Protein AF-0000000065890571 (afdb_homodimer)

Radius of gyration: 17.92 Å; Cα contacts (8 Å, |Δi|>4): 740; chains: 2; bounding box: 41×50×40 Å

Foldseek 3Di:
DDAPVRLVQQAVDDPPLQFWGAWDDADALFKTKTKGAAAPPRPCQCPVDNPDGFPDLVSVVSNQVSRNSSSHSVDPVQPQWHKDFPDKPDKDFDDTDGHPFMWIKMKGWDDDDPFKTKIWMWIDGVVHTGIIIITIIGIGHD/DDAPVRLVQQAVDDPPLQFWGAWDDADALFKTKTKGAAAPPRPCQCPVDHPDGFPDLVSVVSNQVSRNSSSHSVDPVQPQWHKDFPDKPDKDFDDTDGHPFMWIKMKGWDDDDPFKTKIWMWIDGVNHTGIIIITIIGIGHD

pLDDT: mean 97.99, std 2.07, range [78.31, 98.94]

Nearest PDB structures (foldseek):
  3d6x-assembly1_B  TM=9.533E-01  e=1.836E-16  Campylobacter jejuni subsp. jejuni 81-176
  4h4g-assembly1_D  TM=9.407E-01  e=1.468E-16  Burkholderia thailandensis E264
  1u1z-assembly1_A  TM=9.609E-01  e=9.831E-16  Pseudomonas aeruginosa
  3d6x-assembly1_D  TM=9.410E-01  e=3.559E-15  Campylobacter jejuni subsp. jejuni 81-176
  1zhg-assembly1_A  TM=8.824E-01  e=4.885E-13  Plasmodium falciparum

InterPro domains:
  IPR010084 Beta-hydroxyacyl-(acyl-carrier-protein) dehydratase FabZ [MF_00406] (2-141)
  IPR010084 Beta-hydroxyacyl-(acyl-carrier-protein) dehydratase FabZ [NF000582] (3-139)
  IPR010084 Beta-hydroxyacyl-(acyl-carrier-protein) dehydratase FabZ [TIGR01750] (2-139)
  IPR013114 Beta-hydroxydecanoyl thiol ester dehydrase, FabA/FabZ [PF07977] (11-133)
  IPR013114 Beta-hydroxydecanoyl thiol ester dehydrase, FabA/FabZ [PTHR30272] (2-141)
  IPR029069 HotDog domain superfamily [SSF54637] (1-139)

Solvent-accessible surface area (backbone atoms only — not comparable to full-atom values): 14168 Å² total; per-residue (Å²): 109,37,48,53,71,57,46,52,74,42,41,66,43,30,72,76,49,50,53,63,51,36,34,66,44,72,39,74,62,41,31,27,30,25,32,27,76,37,53,78,80,46,76,49,34,65,0,37,25,62,97,50,61,39,60,57,63,50,56,53,51,47,31,42,50,53,44,41,43,48,22,46,28,64,32,78,93,37,52,77,37,44,77,42,70,38,29,35,32,68,27,38,48,69,48,88,47,37,62,74,40,45,37,45,30,41,25,36,49,72,44,73,57,91,49,37,35,33,29,43,32,36,31,18,48,81,88,43,65,25,33,35,30,37,40,28,33,35,56,44,80,124,110,38,48,54,71,56,46,52,74,43,41,66,44,30,71,78,50,49,56,63,50,36,34,65,46,72,39,72,62,40,32,28,29,26,32,29,75,37,53,78,80,45,73,49,35,64,0,51,20,62,96,48,62,38,59,57,64,48,55,55,51,48,31,44,50,53,45,40,43,48,22,46,28,63,32,80,94,38,52,78,36,42,78,41,69,38,28,35,34,68,27,38,48,68,48,88,47,37,61,76,41,46,36,44,32,41,27,36,49,73,44,74,57,92,50,39,36,31,29,43,32,38,32,19,48,82,89,43,65,26,34,36,30,36,41,28,34,36,55,44,79,121

Structure (mmCIF, N/CA/C/O backbone):
data_AF-0000000065890571-model_v1
#
loop_
_entity.id
_entity.type
_entity.pdbx_description
1 polymer 3-hydroxyacyl-
#
loop_
_atom_site.group_PDB
_atom_site.id
_atom_site.type_symbol
_atom_site.label_atom_id
_atom_site.label_alt_id
_atom_site.label_comp_id
_atom_site.label_asym_id
_atom_site.label_entity_id
_atom_site.label_seq_id
_atom_site.pdbx_PDB_ins_code
_atom_site.Cartn_x
_atom_site.Cartn_y
_atom_site.Cartn_z
_atom_site.occupancy
_atom_site.B_iso_or_equiv
_atom_site.auth_seq_id
_atom_site.auth_comp_id
_atom_site.auth_asym_id
_atom_site.auth_atom_id
_atom_site.pdbx_PDB_model_num
ATOM 1 N N . MET A 1 1 ? -9.922 23.312 9.328 1 92.38 1 MET A N 1
ATOM 2 C CA . MET A 1 1 ? -10.195 22.562 8.109 1 92.38 1 MET A CA 1
ATOM 3 C C . MET A 1 1 ? -9.188 22.922 7.02 1 92.38 1 MET A C 1
ATOM 5 O O . MET A 1 1 ? -8.93 24.094 6.762 1 92.38 1 MET A O 1
ATOM 9 N N . LEU A 1 2 ? -8.508 21.969 6.516 1 98.12 2 LEU A N 1
ATOM 10 C CA . LEU A 1 2 ? -7.543 22.219 5.445 1 98.12 2 LEU A CA 1
ATOM 11 C C . LEU A 1 2 ? -8.055 21.672 4.121 1 98.12 2 LEU A C 1
ATOM 13 O O . LEU A 1 2 ? -8.508 20.516 4.051 1 98.12 2 LEU A O 1
ATOM 17 N N . ASP A 1 3 ? -7.988 22.578 3.113 1 98.44 3 ASP A N 1
ATOM 18 C CA . ASP A 1 3 ? -8.297 22.109 1.766 1 98.44 3 ASP A CA 1
ATOM 19 C C . ASP A 1 3 ? -7.051 21.562 1.075 1 98.44 3 ASP A C 1
ATOM 21 O O . ASP A 1 3 ? -5.988 21.453 1.693 1 98.44 3 ASP A O 1
ATOM 25 N N . ILE A 1 4 ? -7.262 21.188 -0.197 1 98.38 4 ILE A N 1
ATOM 26 C CA . ILE A 1 4 ? -6.203 20.484 -0.914 1 98.38 4 ILE A CA 1
ATOM 27 C C . ILE A 1 4 ? -4.988 21.391 -1.065 1 98.38 4 ILE A C 1
ATOM 29 O O . ILE A 1 4 ? -3.848 20.922 -1.012 1 98.38 4 ILE A O 1
ATOM 33 N N . ASN A 1 5 ? -5.18 22.672 -1.237 1 98.44 5 ASN A N 1
ATOM 34 C CA . ASN A 1 5 ? -4.066 23.594 -1.365 1 98.44 5 ASN A CA 1
ATOM 35 C C . ASN A 1 5 ? -3.262 23.688 -0.073 1 98.44 5 ASN A C 1
ATOM 37 O O . ASN A 1 5 ? -2.029 23.672 -0.103 1 98.44 5 ASN A O 1
ATOM 41 N N . ALA A 1 6 ? -3.963 23.781 0.992 1 98.62 6 ALA A N 1
ATOM 42 C CA . ALA A 1 6 ? -3.305 23.828 2.295 1 98.62 6 ALA A CA 1
ATOM 43 C C . ALA A 1 6 ? -2.58 22.516 2.594 1 98.62 6 ALA A C 1
ATOM 45 O O . ALA A 1 6 ? -1.465 22.531 3.121 1 98.62 6 ALA A O 1
ATOM 46 N N . ILE A 1 7 ? -3.16 21.406 2.275 1 98.69 7 ILE A N 1
ATOM 47 C CA . ILE A 1 7 ? -2.566 20.094 2.494 1 98.69 7 ILE A CA 1
ATOM 48 C C . ILE A 1 7 ? -1.25 19.984 1.727 1 98.69 7 ILE A C 1
ATOM 50 O O . ILE A 1 7 ? -0.251 19.5 2.26 1 98.69 7 ILE A O 1
ATOM 54 N N . GLN A 1 8 ? -1.221 20.484 0.505 1 98.44 8 GLN A N 1
ATOM 55 C CA . GLN A 1 8 ? -0.051 20.359 -0.358 1 98.44 8 GLN A CA 1
ATOM 56 C C . GLN A 1 8 ? 1.086 21.266 0.123 1 98.44 8 GLN A C 1
ATOM 58 O O . GLN A 1 8 ? 2.23 21.109 -0.309 1 98.44 8 GLN A O 1
ATOM 63 N N . GLN A 1 9 ? 0.8 22.219 1.036 1 98.25 9 GLN A N 1
ATOM 64 C CA . GLN A 1 9 ? 1.853 23.016 1.666 1 98.25 9 GLN A CA 1
ATOM 65 C C . GLN A 1 9 ? 2.537 22.219 2.781 1 98.25 9 GLN A C 1
ATOM 67 O O . GLN A 1 9 ? 3.635 22.578 3.215 1 98.25 9 GLN A O 1
ATOM 72 N N . ILE A 1 10 ? 1.866 21.219 3.217 1 98.31 10 ILE A N 1
ATOM 73 C CA . ILE A 1 10 ? 2.369 20.438 4.34 1 98.31 10 ILE A CA 1
ATOM 74 C C . ILE A 1 10 ? 2.988 19.141 3.83 1 98.31 10 ILE A C 1
ATOM 76 O O . ILE A 1 10 ? 4.129 18.812 4.172 1 98.31 10 ILE A O 1
ATOM 80 N N . LEU A 1 11 ? 2.236 18.406 3.008 1 98.44 11 LEU A N 1
ATOM 81 C CA . LEU A 1 11 ? 2.678 17.125 2.488 1 98.44 11 LEU A CA 1
ATOM 82 C C . LEU A 1 11 ? 3.502 17.297 1.218 1 98.44 11 LEU A C 1
ATOM 84 O O . LEU A 1 11 ? 3.137 18.078 0.342 1 98.44 11 LEU A O 1
ATOM 88 N N . PRO A 1 12 ? 4.465 16.516 1.078 1 98 12 PRO A N 1
ATOM 89 C CA . PRO A 1 12 ? 5.25 16.562 -0.159 1 98 12 PRO A CA 1
ATOM 90 C C . PRO A 1 12 ? 4.586 15.82 -1.311 1 98 12 PRO A C 1
ATOM 92 O O . PRO A 1 12 ? 4.992 15.961 -2.465 1 98 12 PRO A O 1
ATOM 95 N N . HIS A 1 13 ? 3.658 15.008 -1.047 1 98.5 13 HIS A N 1
ATOM 96 C CA . HIS A 1 13 ? 2.98 14.18 -2.037 1 98.5 13 HIS A CA 1
ATOM 97 C C . HIS A 1 13 ? 2.275 15.031 -3.084 1 98.5 13 HIS A C 1
ATOM 99 O O . HIS A 1 13 ? 1.749 16.109 -2.764 1 98.5 13 HIS A O 1
ATOM 105 N N . ARG A 1 14 ? 2.223 14.531 -4.246 1 98.38 14 ARG A N 1
ATOM 106 C CA . ARG A 1 14 ? 1.461 15.109 -5.348 1 98.38 14 ARG A CA 1
ATOM 107 C C . ARG A 1 14 ? 0.714 14.031 -6.125 1 98.38 14 ARG A C 1
ATOM 109 O O . ARG A 1 14 ? 0.865 12.836 -5.844 1 98.38 14 ARG A O 1
ATOM 116 N N . TYR A 1 15 ? -0.106 14.484 -7.043 1 95.88 15 TYR A N 1
ATOM 117 C CA . TYR A 1 15 ? -0.736 13.523 -7.945 1 95.88 15 TYR A CA 1
ATOM 118 C C . TYR A 1 15 ? 0.312 12.719 -8.711 1 95.88 15 TYR A C 1
ATOM 120 O O . TYR A 1 15 ? 1.331 13.266 -9.141 1 95.88 15 TYR A O 1
ATOM 128 N N . PRO A 1 16 ? 0.038 11.469 -8.742 1 95.81 16 PRO A N 1
ATOM 129 C CA . PRO A 1 16 ? -1.149 10.656 -8.477 1 95.81 16 PRO A CA 1
ATOM 130 C C . PRO A 1 16 ? -1.101 9.969 -7.113 1 95.81 16 PRO A C 1
ATOM 132 O O . PRO A 1 16 ? -1.944 9.117 -6.816 1 95.81 16 PRO A O 1
ATOM 135 N N . PHE A 1 17 ? -0.144 10.383 -6.262 1 98.06 17 PHE A N 1
ATOM 136 C CA . PHE A 1 17 ? 0.022 9.617 -5.027 1 98.06 17 PHE A CA 1
ATOM 137 C C . PHE A 1 17 ? -0.313 10.477 -3.814 1 98.06 17 PHE A C 1
ATOM 139 O O . PHE A 1 17 ? 0.245 10.281 -2.732 1 98.06 17 PHE A O 1
ATOM 146 N N . LEU A 1 18 ? -1.025 11.594 -4.059 1 98.5 18 LEU A N 1
ATOM 147 C CA . LEU A 1 18 ? -1.701 12.344 -3.006 1 98.5 18 LEU A CA 1
ATOM 148 C C . LEU A 1 18 ? -3.115 11.82 -2.785 1 98.5 18 LEU A C 1
ATOM 150 O O . LEU A 1 18 ? -3.984 11.977 -3.645 1 98.5 18 LEU A O 1
ATOM 154 N N . LEU A 1 19 ? -3.369 11.227 -1.6 1 98.62 19 LEU A N 1
ATOM 155 C CA . LEU A 1 19 ? -4.586 10.438 -1.417 1 98.62 19 LEU A CA 1
ATOM 156 C C . LEU A 1 19 ? -5.496 11.086 -0.38 1 98.62 19 LEU A C 1
ATOM 158 O O . LEU A 1 19 ? -6.492 10.492 0.035 1 98.62 19 LEU A O 1
ATOM 162 N N . VAL A 1 20 ? -5.172 12.203 0.11 1 98.69 20 VAL A N 1
ATOM 163 C CA . VAL A 1 20 ? -6.02 12.914 1.062 1 98.69 20 VAL A CA 1
ATOM 164 C C . VAL A 1 20 ? -6.637 14.141 0.388 1 98.69 20 VAL A C 1
ATOM 166 O O . VAL A 1 20 ? -5.934 14.93 -0.249 1 98.69 20 VAL A O 1
ATOM 169 N N . ASP A 1 21 ? -7.867 14.32 0.621 1 98.81 21 ASP A N 1
ATOM 170 C CA . ASP A 1 21 ? -8.586 15.383 -0.076 1 98.81 21 ASP A CA 1
ATOM 171 C C . ASP A 1 21 ? -8.836 16.578 0.849 1 98.81 21 ASP A C 1
ATOM 173 O O . ASP A 1 21 ? -8.875 17.719 0.398 1 98.81 21 ASP A O 1
ATOM 177 N N . ARG A 1 22 ? -9.086 16.25 2.096 1 98.88 22 ARG A N 1
ATOM 178 C CA . ARG A 1 22 ? -9.43 17.266 3.08 1 98.88 22 ARG A CA 1
ATOM 179 C C . ARG A 1 22 ? -9.008 16.844 4.48 1 98.88 22 ARG A C 1
ATOM 181 O O . ARG A 1 22 ? -8.984 15.648 4.793 1 98.88 22 ARG A O 1
ATOM 188 N N . ILE A 1 23 ? -8.68 17.828 5.281 1 98.94 23 ILE A N 1
ATOM 189 C CA . ILE A 1 23 ? -8.539 17.625 6.719 1 98.94 23 ILE A CA 1
ATOM 190 C C . ILE A 1 23 ? -9.672 18.328 7.453 1 98.94 23 ILE A C 1
ATOM 192 O O . ILE A 1 23 ? -9.891 19.531 7.258 1 98.94 23 ILE A O 1
ATOM 196 N N . LEU A 1 24 ? -10.281 17.609 8.273 1 98.88 24 LEU A N 1
ATOM 197 C CA . LEU A 1 24 ? -11.453 18.141 8.969 1 98.88 24 LEU A CA 1
ATOM 198 C C . LEU A 1 24 ? -11.078 18.656 10.352 1 98.88 24 LEU A C 1
ATOM 200 O O . LEU A 1 24 ? -11.617 19.672 10.805 1 98.88 24 LEU A O 1
ATOM 204 N N . GLU A 1 25 ? -10.266 17.859 11.016 1 98.69 25 GLU A N 1
ATOM 205 C CA . GLU A 1 25 ? -9.797 18.156 12.367 1 98.69 25 GLU A CA 1
ATOM 206 C C . GLU A 1 25 ? -8.312 17.828 12.516 1 98.69 25 GLU A C 1
ATOM 208 O O . GLU A 1 25 ? -7.82 16.875 11.914 1 98.69 25 GLU A O 1
ATOM 213 N N . MET A 1 26 ? -7.711 18.703 13.375 1 98 26 MET A N 1
ATOM 214 C CA . MET A 1 26 ? -6.312 18.359 13.617 1 98 26 MET A CA 1
ATOM 215 C C . MET A 1 26 ? -5.812 19 14.914 1 98 26 MET A C 1
ATOM 217 O O . MET A 1 26 ? -6.082 20.172 15.172 1 98 26 MET A O 1
ATOM 221 N N . GLU A 1 27 ? -5.297 18.25 15.633 1 97.88 27 GLU A N 1
ATOM 222 C CA . GLU A 1 27 ? -4.395 18.672 16.703 1 97.88 27 GLU A CA 1
ATOM 223 C C . GLU A 1 27 ? -2.953 18.281 16.391 1 97.88 27 GLU A C 1
ATOM 225 O O . GLU A 1 27 ? -2.613 17.094 16.375 1 97.88 27 GLU A O 1
ATOM 230 N N . GLU A 1 28 ? -2.123 19.219 16.219 1 96.62 28 GLU A N 1
ATOM 231 C CA . GLU A 1 28 ? -0.751 19.016 15.766 1 96.62 28 GLU A CA 1
ATOM 232 C C . GLU A 1 28 ? -0.029 18 16.641 1 96.62 28 GLU A C 1
ATOM 234 O O . GLU A 1 28 ? -0.058 18.094 17.875 1 96.62 28 GLU A O 1
ATOM 239 N N . GLY A 1 29 ? 0.511 17.047 15.984 1 96.94 29 GLY A N 1
ATOM 240 C CA . GLY A 1 29 ? 1.333 16.047 16.656 1 96.94 29 GLY A CA 1
ATOM 241 C C . GLY A 1 29 ? 0.527 15.078 17.5 1 96.94 29 GLY A C 1
ATOM 242 O O . GLY A 1 29 ? 1.094 14.242 18.203 1 96.94 29 GLY A O 1
ATOM 243 N N . LYS A 1 30 ? -0.822 15.164 17.406 1 97.88 30 LYS A N 1
ATOM 244 C CA . LYS A 1 30 ? -1.611 14.352 18.328 1 97.88 30 LYS A CA 1
ATOM 245 C C . LYS A 1 30 ? -2.697 13.578 17.594 1 97.88 30 LYS A C 1
ATOM 247 O O . LYS A 1 30 ? -2.777 12.352 17.703 1 97.88 30 LYS A O 1
ATOM 252 N N . ARG A 1 31 ? -3.559 14.344 16.891 1 98.5 31 ARG A N 1
ATOM 253 C CA . ARG A 1 31 ? -4.707 13.703 16.25 1 98.5 31 ARG A CA 1
ATOM 254 C C . ARG A 1 31 ? -5.117 14.453 14.984 1 98.5 31 ARG A C 1
ATOM 256 O O . ARG A 1 31 ? -5.027 15.68 14.93 1 98.5 31 ARG A O 1
ATOM 263 N N . VAL A 1 32 ? -5.668 13.719 14.07 1 98.88 32 VAL A N 1
ATOM 264 C CA . VAL A 1 32 ? -6.117 14.328 12.82 1 98.88 32 VAL A CA 1
ATOM 265 C C . VAL A 1 32 ? -7.227 13.477 12.203 1 98.88 32 VAL A C 1
ATOM 267 O O . VAL A 1 32 ? -7.219 12.25 12.328 1 98.88 32 VAL A O 1
ATOM 270 N N . VAL A 1 33 ? -8.188 14.125 11.602 1 98.94 33 VAL A N 1
ATOM 271 C CA . VAL A 1 33 ? -9.273 13.492 10.859 1 98.94 33 VAL A CA 1
ATOM 272 C C . VAL A 1 33 ? -9.305 14.039 9.43 1 98.94 33 VAL A C 1
ATOM 274 O O . VAL A 1 33 ? -9.391 15.25 9.227 1 98.94 33 VAL A O 1
ATOM 277 N N . GLY A 1 34 ? -9.211 13.164 8.461 1 98.94 34 GLY A N 1
ATOM 278 C CA . GLY A 1 34 ? -9.188 13.578 7.066 1 98.94 34 GLY A CA 1
ATOM 279 C C . GLY A 1 34 ? -10.109 12.766 6.188 1 98.94 34 GLY A C 1
ATOM 280 O O . GLY A 1 3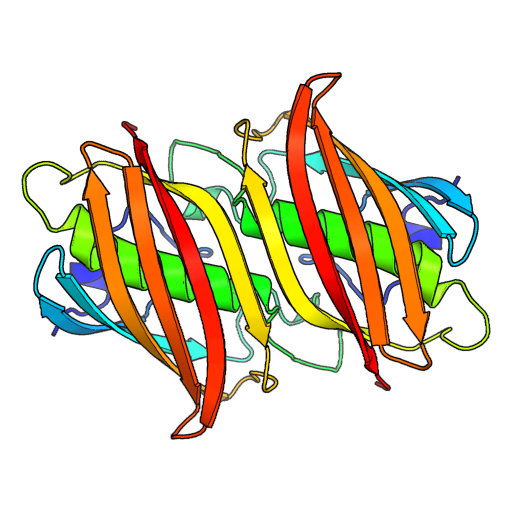4 ? -10.727 11.805 6.648 1 98.94 34 GLY A O 1
ATOM 281 N N . ILE A 1 35 ? -10.195 13.211 4.914 1 98.94 35 ILE A N 1
ATOM 282 C CA . ILE A 1 35 ? -11.109 12.617 3.947 1 98.94 35 ILE A CA 1
ATOM 283 C C . ILE A 1 35 ? -10.344 12.203 2.693 1 98.94 35 ILE A C 1
ATOM 285 O O . ILE A 1 35 ? -9.5 12.961 2.203 1 98.94 35 ILE A O 1
ATOM 289 N N . LYS A 1 36 ? -10.617 11.016 2.242 1 98.88 36 LYS A N 1
ATOM 290 C CA . LYS A 1 36 ? -10.273 10.578 0.894 1 98.88 36 LYS A CA 1
ATOM 291 C C . LYS A 1 36 ? -11.523 10.156 0.119 1 98.88 36 LYS A C 1
ATOM 293 O O . LYS A 1 36 ? -12.172 9.172 0.465 1 98.88 36 LYS A O 1
ATOM 298 N N . ASN A 1 37 ? -11.836 10.859 -0.929 1 98.88 37 ASN A N 1
ATOM 299 C CA . ASN A 1 37 ? -12.891 10.438 -1.85 1 98.88 37 ASN A CA 1
ATOM 300 C C . ASN A 1 37 ? -12.383 9.406 -2.852 1 98.88 37 ASN A C 1
ATOM 302 O O . ASN A 1 37 ? -11.273 9.547 -3.385 1 98.88 37 ASN A O 1
ATOM 306 N N . VAL A 1 38 ? -13.188 8.359 -3.088 1 98.88 38 VAL A N 1
ATOM 307 C CA . VAL A 1 38 ? -12.805 7.277 -3.99 1 98.88 38 VAL A CA 1
ATOM 308 C C . VAL A 1 38 ? -13.664 7.332 -5.254 1 98.88 38 VAL A C 1
ATOM 310 O O . VAL A 1 38 ? -14.875 7.133 -5.195 1 98.88 38 VAL A O 1
ATOM 313 N N . THR A 1 39 ? -13.008 7.625 -6.371 1 98.5 39 THR A N 1
ATOM 314 C CA . THR A 1 39 ? -13.711 7.742 -7.645 1 98.5 39 THR A CA 1
ATOM 315 C C . THR A 1 39 ? -13.234 6.676 -8.625 1 98.5 39 THR A C 1
ATOM 317 O O . THR A 1 39 ? -12.102 6.203 -8.539 1 98.5 39 THR A O 1
ATOM 320 N N . ALA A 1 40 ? -14.07 6.332 -9.586 1 97.62 40 ALA A N 1
ATOM 321 C CA . ALA A 1 40 ? -13.734 5.332 -10.594 1 97.62 40 ALA A CA 1
ATOM 322 C C . ALA A 1 40 ? -12.57 5.793 -11.461 1 97.62 40 ALA A C 1
ATOM 324 O O . ALA A 1 40 ? -11.969 4.992 -12.188 1 97.62 40 ALA A O 1
ATOM 325 N N . ASN A 1 41 ? -12.219 7.082 -11.32 1 97.06 41 ASN A N 1
ATOM 326 C CA . ASN A 1 41 ? -11.188 7.664 -12.172 1 97.06 41 ASN A CA 1
ATOM 327 C C . ASN A 1 41 ? -9.789 7.434 -11.594 1 97.06 41 ASN A C 1
ATOM 329 O O . ASN A 1 41 ? -8.797 7.84 -12.195 1 97.06 41 ASN A O 1
ATOM 333 N N . GLU A 1 42 ? -9.719 6.809 -10.438 1 96.94 42 GLU A N 1
ATOM 334 C CA . GLU A 1 42 ? -8.406 6.527 -9.867 1 96.94 42 GLU A CA 1
ATOM 335 C C . GLU A 1 42 ? -7.594 5.602 -10.773 1 96.94 42 GLU A C 1
ATOM 337 O O . GLU A 1 42 ? -8.133 4.664 -11.352 1 96.94 42 GLU A O 1
ATOM 342 N N . PRO A 1 43 ? -6.344 5.859 -10.82 1 96.19 43 PRO A N 1
ATOM 343 C CA . PRO A 1 43 ? -5.531 5.16 -11.82 1 96.19 43 PRO A CA 1
ATOM 344 C C . PRO A 1 43 ? -5.336 3.682 -11.5 1 96.19 43 PRO A C 1
ATOM 346 O O . PRO A 1 43 ? -4.914 2.906 -12.359 1 96.19 43 PRO A O 1
ATOM 349 N N . PHE A 1 44 ? -5.625 3.271 -10.297 1 97.31 44 PHE A N 1
ATOM 350 C CA . PHE A 1 44 ? -5.316 1.898 -9.922 1 97.31 44 PHE A CA 1
ATOM 351 C C . PHE A 1 44 ? -6.488 0.974 -10.227 1 97.31 44 PHE A C 1
ATOM 353 O O . PHE A 1 44 ? -6.324 -0.248 -10.273 1 97.31 44 PHE A O 1
ATOM 360 N N . PHE A 1 45 ? -7.672 1.442 -10.531 1 97.88 45 PHE A N 1
ATOM 361 C CA . PHE A 1 45 ? -8.852 0.602 -10.68 1 97.88 45 PHE A CA 1
ATOM 362 C C . PHE A 1 45 ? -8.781 -0.21 -11.969 1 97.88 45 PHE A C 1
ATOM 364 O O . PHE A 1 45 ? -9.148 -1.387 -11.984 1 97.88 45 PHE A O 1
ATOM 371 N N . PRO A 1 46 ? -8.258 0.361 -13.055 1 96.81 46 PRO A N 1
ATOM 372 C CA . PRO A 1 46 ? -8.188 -0.448 -14.273 1 96.81 46 PRO A CA 1
ATOM 373 C C . PRO A 1 46 ? -7.309 -1.684 -14.117 1 96.81 46 PRO A C 1
ATOM 375 O O . PRO A 1 46 ? -7.508 -2.684 -14.812 1 96.81 46 PRO A O 1
ATOM 378 N N . GLY A 1 47 ? -6.441 -1.595 -13.172 1 97.12 47 GLY A N 1
ATOM 379 C CA . GLY A 1 47 ? -5.496 -2.691 -13.039 1 97.12 47 GLY A CA 1
ATOM 380 C C . GLY A 1 47 ? -5.785 -3.582 -11.844 1 97.12 47 GLY A C 1
ATOM 381 O O . GLY A 1 47 ? -5.406 -4.758 -11.836 1 97.12 47 GLY A O 1
ATOM 382 N N . HIS A 1 48 ? -6.422 -3.012 -10.742 1 97.38 48 HIS A N 1
ATOM 383 C CA . HIS A 1 48 ? -6.75 -3.748 -9.523 1 97.38 48 HIS A CA 1
ATOM 384 C C . HIS A 1 48 ? -8.188 -4.266 -9.562 1 97.38 48 HIS A C 1
ATOM 386 O O . HIS A 1 48 ? -9.062 -3.715 -8.898 1 97.38 48 HIS A O 1
ATOM 392 N N . PHE A 1 49 ? -8.453 -4.828 -10.188 1 96.38 49 PHE A N 1
ATOM 393 C CA . PHE A 1 49 ? -8.914 -5.965 -10.977 1 96.38 49 PHE A CA 1
ATOM 394 C C . PHE A 1 49 ? -9.852 -5.504 -12.086 1 96.38 49 PHE A C 1
ATOM 396 O O . PHE A 1 49 ? -10.961 -5.039 -11.812 1 96.38 49 PHE A O 1
ATOM 403 N N . PRO A 1 50 ? -9.523 -5.656 -13.18 1 95.81 50 PRO A N 1
ATOM 404 C CA . PRO A 1 50 ? -10.445 -5.285 -14.258 1 95.81 50 PRO A CA 1
ATOM 405 C C . PRO A 1 50 ? -11.844 -5.875 -14.07 1 95.81 50 PRO A C 1
ATOM 407 O O . PRO A 1 50 ? -11.984 -7.074 -13.828 1 95.81 50 PRO A O 1
ATOM 410 N N . GLY A 1 51 ? -12.844 -5.027 -14.062 1 94.94 51 GLY A N 1
ATOM 411 C CA . GLY A 1 51 ? -14.219 -5.484 -13.938 1 94.94 51 GLY A CA 1
ATOM 412 C C . GLY A 1 51 ? -14.664 -5.648 -12.5 1 94.94 51 GLY A C 1
ATOM 413 O O . GLY A 1 51 ? -15.828 -5.961 -12.234 1 94.94 51 GLY A O 1
ATOM 414 N N . TYR A 1 52 ? -13.867 -5.492 -11.531 1 96.44 52 TYR A N 1
ATOM 415 C CA . TYR A 1 52 ? -14.148 -5.598 -10.102 1 96.44 52 TYR A CA 1
ATOM 416 C C . TYR A 1 52 ? -13.438 -4.5 -9.328 1 96.44 52 TYR A C 1
ATOM 418 O O . TYR A 1 52 ? -12.414 -4.754 -8.68 1 96.44 52 TYR A O 1
ATOM 426 N N . PRO A 1 53 ? -14.039 -3.303 -9.422 1 97.69 53 PRO A N 1
ATOM 427 C CA . PRO A 1 53 ? -13.328 -2.148 -8.867 1 97.69 53 PRO A CA 1
ATOM 428 C C . PRO A 1 53 ? -13.344 -2.121 -7.344 1 97.69 53 PRO A C 1
ATOM 430 O O . PRO A 1 53 ? -14.328 -1.697 -6.738 1 97.69 53 PRO A O 1
ATOM 433 N N . VAL A 1 54 ? -12.273 -2.523 -6.75 1 98.12 54 VAL A N 1
ATOM 434 C CA . VAL A 1 54 ? -12.031 -2.451 -5.316 1 98.12 54 VAL A CA 1
ATOM 435 C C . VAL A 1 54 ? -10.703 -1.732 -5.055 1 98.12 54 VAL A C 1
ATOM 437 O O . VAL A 1 54 ? -9.688 -2.045 -5.676 1 98.12 54 VAL A O 1
ATOM 440 N N . MET A 1 55 ? -10.703 -0.724 -4.215 1 98.81 55 MET A N 1
ATOM 441 C CA . MET A 1 55 ? -9.477 -0.019 -3.861 1 98.81 55 MET A CA 1
ATOM 442 C C . MET A 1 55 ? -8.477 -0.963 -3.191 1 98.81 55 MET A C 1
ATOM 444 O O . MET A 1 55 ? -8.836 -1.688 -2.262 1 98.81 55 MET A O 1
ATOM 448 N N . PRO A 1 56 ? -7.266 -0.981 -3.666 1 98.62 56 PRO A N 1
ATOM 449 C CA . PRO A 1 56 ? -6.289 -1.845 -2.994 1 98.62 56 PRO A CA 1
ATOM 450 C C . PRO A 1 56 ? -6.152 -1.53 -1.507 1 98.62 56 PRO A C 1
ATOM 452 O O . PRO A 1 56 ? -6.02 -0.364 -1.129 1 98.62 56 PRO A O 1
ATOM 455 N N . GLY A 1 57 ? -6.121 -2.494 -0.655 1 98.69 57 GLY A N 1
ATOM 456 C CA . GLY A 1 57 ? -5.969 -2.301 0.779 1 98.69 57 GLY A CA 1
ATOM 457 C C . GLY A 1 57 ? -4.723 -1.52 1.146 1 98.69 57 GLY A C 1
ATOM 458 O O . GLY A 1 57 ? -4.762 -0.661 2.031 1 98.69 57 GLY A O 1
ATOM 459 N N . VAL A 1 58 ? -3.654 -1.733 0.476 1 98.88 58 VAL A N 1
ATOM 460 C CA . VAL A 1 58 ? -2.387 -1.069 0.768 1 98.88 58 VAL A CA 1
ATOM 461 C C . VAL A 1 58 ? -2.523 0.432 0.528 1 98.88 58 VAL A C 1
ATOM 463 O O . VAL A 1 58 ? -1.865 1.236 1.192 1 98.88 58 VAL A O 1
ATOM 466 N N . LEU A 1 59 ? -3.373 0.819 -0.429 1 98.81 59 LEU A N 1
ATOM 467 C CA . LEU A 1 59 ? -3.551 2.244 -0.692 1 98.81 59 LEU A CA 1
ATOM 468 C C . LEU A 1 59 ? -4.453 2.883 0.357 1 98.81 59 LEU A C 1
ATOM 470 O O . LEU A 1 59 ? -4.328 4.074 0.648 1 98.81 59 LEU A O 1
ATOM 474 N N . VAL A 1 60 ? -5.34 2.107 0.94 1 98.94 60 VAL A N 1
ATOM 475 C CA . VAL A 1 60 ? -6.066 2.6 2.107 1 98.94 60 VAL A CA 1
ATOM 476 C C . VAL A 1 60 ? -5.082 2.9 3.236 1 98.94 60 VAL A C 1
ATOM 478 O O . VAL A 1 60 ? -5.148 3.963 3.861 1 98.94 60 VAL A O 1
ATOM 481 N N . ILE A 1 61 ? -4.113 2.012 3.445 1 98.94 61 ILE A N 1
ATOM 482 C CA . ILE A 1 61 ? -3.076 2.205 4.453 1 98.94 61 ILE A CA 1
ATOM 483 C C . ILE A 1 61 ? -2.283 3.473 4.141 1 98.94 61 ILE A C 1
ATOM 485 O O . ILE A 1 61 ? -1.992 4.266 5.039 1 98.94 61 ILE A O 1
ATOM 489 N N . GLU A 1 62 ? -1.951 3.637 2.883 1 98.88 62 GLU A N 1
ATOM 490 C CA . GLU A 1 62 ? -1.207 4.824 2.475 1 98.88 62 GLU A 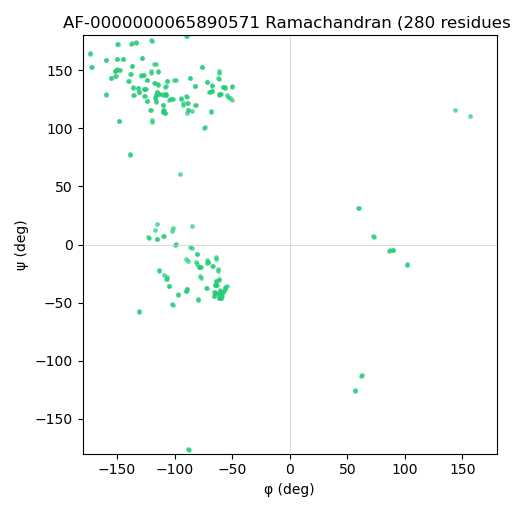CA 1
ATOM 491 C C . GLU A 1 62 ? -1.997 6.098 2.762 1 98.88 62 GLU A C 1
ATOM 493 O O . GLU A 1 62 ? -1.438 7.086 3.238 1 98.88 62 GLU A O 1
ATOM 498 N N . ALA A 1 63 ? -3.279 6.078 2.43 1 98.94 63 ALA A N 1
ATOM 499 C CA . ALA A 1 63 ? -4.125 7.234 2.721 1 98.94 63 ALA A CA 1
ATOM 500 C C . ALA A 1 63 ? -4.117 7.555 4.211 1 98.94 63 ALA A C 1
ATOM 502 O O . ALA A 1 63 ? -4.023 8.719 4.602 1 98.94 63 ALA A O 1
ATOM 503 N N . MET A 1 64 ? -4.168 6.551 5.004 1 98.94 64 MET A N 1
ATOM 504 C CA . MET A 1 64 ? -4.105 6.715 6.453 1 98.94 64 MET A CA 1
ATOM 505 C C . MET A 1 64 ? -2.785 7.352 6.867 1 98.94 64 MET A C 1
ATOM 507 O O . MET A 1 64 ? -2.764 8.266 7.695 1 98.94 64 MET A O 1
ATOM 511 N N . ALA A 1 65 ? -1.738 6.836 6.301 1 98.88 65 ALA A N 1
ATOM 512 C CA . ALA A 1 65 ? -0.408 7.352 6.613 1 98.88 65 ALA A CA 1
ATOM 513 C C . ALA A 1 65 ? -0.289 8.828 6.242 1 98.88 65 ALA A C 1
ATOM 515 O O . ALA A 1 65 ? 0.262 9.625 7 1 98.88 65 ALA A O 1
ATOM 516 N N . GLN A 1 66 ? -0.814 9.156 5.09 1 98.88 66 GLN A N 1
ATOM 517 C CA . GLN A 1 66 ? -0.741 10.547 4.637 1 98.88 66 GLN A CA 1
ATOM 518 C C . GLN A 1 66 ? -1.532 11.469 5.559 1 98.88 66 GLN A C 1
ATOM 520 O O . GLN A 1 66 ? -1.072 12.562 5.895 1 98.88 66 GLN A O 1
ATOM 525 N N . VAL A 1 67 ? -2.721 11.031 5.988 1 98.94 67 VAL A N 1
ATOM 526 C CA . VAL A 1 67 ? -3.5 11.828 6.93 1 98.94 67 VAL A CA 1
ATOM 527 C C . VAL A 1 67 ? -2.703 12.031 8.219 1 98.94 67 VAL A C 1
ATOM 529 O O . VAL A 1 67 ? -2.59 13.148 8.711 1 98.94 67 VAL A O 1
ATOM 532 N N . GLY A 1 68 ? -2.117 11.023 8.742 1 98.81 68 GLY A N 1
ATOM 533 C CA . GLY A 1 68 ? -1.296 11.133 9.938 1 98.81 68 GLY A CA 1
ATOM 534 C C . GLY A 1 68 ? -0.114 12.062 9.766 1 98.81 68 GLY A C 1
ATOM 535 O O . GLY A 1 68 ? 0.23 12.812 10.68 1 98.81 68 GLY A O 1
ATOM 536 N N . ALA A 1 69 ? 0.5 11.992 8.594 1 98.69 69 ALA A N 1
ATOM 537 C CA . ALA A 1 69 ? 1.678 12.812 8.305 1 98.69 69 ALA A CA 1
ATOM 538 C C . ALA A 1 69 ? 1.346 14.297 8.375 1 98.69 69 ALA A C 1
ATOM 540 O O . ALA A 1 69 ? 2.201 15.117 8.719 1 98.69 69 ALA A O 1
ATOM 541 N N . VAL A 1 70 ? 0.1 14.641 8.062 1 98.75 70 VAL A N 1
ATOM 542 C CA . VAL A 1 70 ? -0.291 16.047 8.141 1 98.75 70 VAL A CA 1
ATOM 543 C C . VAL A 1 70 ? -0.098 16.547 9.57 1 98.75 70 VAL A C 1
ATOM 545 O O . VAL A 1 70 ? 0.46 17.625 9.781 1 98.75 70 VAL A O 1
ATOM 548 N N . ALA A 1 71 ? -0.513 15.773 10.578 1 98.19 71 ALA A N 1
ATOM 549 C CA . ALA A 1 71 ? -0.396 16.188 11.969 1 98.19 71 ALA A CA 1
ATOM 550 C C . ALA A 1 71 ? 1.067 16.328 12.383 1 98.19 71 ALA A C 1
ATOM 552 O O . ALA A 1 71 ? 1.416 17.188 13.188 1 98.19 71 ALA A O 1
ATOM 553 N N . ILE A 1 72 ? 1.886 15.484 11.844 1 98.5 72 ILE A N 1
ATOM 554 C CA . ILE A 1 72 ? 3.289 15.43 12.242 1 98.5 72 ILE A CA 1
ATOM 555 C C . ILE A 1 72 ? 4.062 16.547 11.539 1 98.5 72 ILE A C 1
ATOM 557 O O . ILE A 1 72 ? 4.758 17.328 12.188 1 98.5 72 ILE A O 1
ATOM 561 N N . LEU A 1 73 ? 3.881 16.719 10.242 1 98.19 73 LEU A N 1
ATOM 562 C CA . LEU A 1 73 ? 4.68 17.625 9.422 1 98.19 73 LEU A CA 1
ATOM 563 C C . LEU A 1 73 ? 4.191 19.062 9.57 1 98.19 73 LEU A C 1
ATOM 565 O O . LEU A 1 73 ? 4.816 19.984 9.055 1 98.19 73 LEU A O 1
ATOM 569 N N . SER A 1 74 ? 3.084 19.188 10.242 1 98.12 74 SER A N 1
ATOM 570 C CA . SER A 1 74 ? 2.609 20.531 10.578 1 98.12 74 SER A CA 1
ATOM 571 C C . SER A 1 74 ? 3.383 21.109 11.758 1 98.12 74 SER A C 1
ATOM 573 O O . SER A 1 74 ? 3.312 22.312 12.023 1 98.12 74 SER A O 1
ATOM 575 N N . MET A 1 75 ? 4.016 20.219 12.492 1 97.69 75 MET A N 1
ATOM 576 C CA . MET A 1 75 ? 4.855 20.688 13.586 1 97.69 75 MET A CA 1
ATOM 577 C C . MET A 1 75 ? 6.07 21.438 13.047 1 97.69 75 MET A C 1
ATOM 579 O O . MET A 1 75 ? 6.758 20.953 12.148 1 97.69 75 MET A O 1
ATOM 583 N N . PRO A 1 76 ? 6.406 22.562 13.641 1 97.56 76 PRO A N 1
ATOM 584 C CA . PRO A 1 76 ? 7.52 23.359 13.141 1 97.56 76 PRO A CA 1
ATOM 585 C C . PRO A 1 76 ? 8.82 22.578 13.031 1 97.56 76 PRO A C 1
ATOM 587 O O . PRO A 1 76 ? 9.57 22.75 12.062 1 97.56 76 PRO A O 1
ATOM 590 N N . ALA A 1 77 ? 9.094 21.672 13.922 1 97 77 ALA A N 1
ATOM 591 C CA . ALA A 1 77 ? 10.344 20.922 13.977 1 97 77 ALA A CA 1
ATOM 592 C C . ALA A 1 77 ? 10.461 19.984 12.773 1 97 77 ALA A C 1
ATOM 594 O O . ALA A 1 77 ? 11.562 19.562 12.414 1 97 77 ALA A O 1
ATOM 595 N N . TYR A 1 78 ? 9.336 19.688 12.094 1 97.88 78 TYR A N 1
ATOM 596 C CA . TYR A 1 78 ? 9.359 18.688 11.031 1 97.88 78 TYR A CA 1
ATOM 597 C C . TYR A 1 78 ? 8.867 19.281 9.711 1 97.88 78 TYR A C 1
ATOM 599 O O . TYR A 1 78 ? 8.695 18.562 8.727 1 97.88 78 TYR A O 1
ATOM 607 N N . ALA A 1 79 ? 8.641 20.594 9.695 1 97.06 79 ALA A N 1
ATOM 608 C CA . ALA A 1 79 ? 8.141 21.25 8.492 1 97.06 79 ALA A CA 1
ATOM 609 C C . ALA A 1 79 ? 9.109 21.078 7.332 1 97.06 79 ALA A C 1
ATOM 611 O O . ALA A 1 79 ? 10.32 21.281 7.484 1 97.06 79 ALA A O 1
ATOM 612 N N . GLY A 1 80 ? 8.562 20.625 6.203 1 96.25 80 GLY A N 1
ATOM 613 C CA . GLY A 1 80 ? 9.375 20.516 5.004 1 96.25 80 GLY A CA 1
ATOM 614 C C . GLY A 1 80 ? 10.07 19.172 4.871 1 96.25 80 GLY A C 1
ATOM 615 O O . GLY A 1 80 ? 10.695 18.891 3.85 1 96.25 80 GLY A O 1
ATOM 616 N N . ARG A 1 81 ? 9.938 18.344 5.867 1 97.06 81 ARG A N 1
ATOM 617 C CA . ARG A 1 81 ? 10.555 17.016 5.844 1 97.06 81 ARG A CA 1
ATOM 618 C C . ARG A 1 81 ? 9.625 15.984 5.219 1 97.06 81 ARG A C 1
ATOM 620 O O . ARG A 1 81 ? 8.57 16.344 4.688 1 97.06 81 ARG A O 1
ATOM 627 N N . ILE A 1 82 ? 10.125 14.734 5.145 1 97 82 ILE A N 1
ATOM 628 C CA . ILE A 1 82 ? 9.297 13.648 4.621 1 97 82 ILE A CA 1
ATOM 629 C C . ILE A 1 82 ? 9.141 12.562 5.684 1 97 82 ILE A C 1
ATOM 631 O O . ILE A 1 82 ? 10.023 12.367 6.52 1 97 82 ILE A O 1
ATOM 635 N N . ALA A 1 83 ? 8.047 11.938 5.633 1 97.56 83 ALA A N 1
ATOM 636 C CA . ALA A 1 83 ? 7.789 10.773 6.48 1 97.56 83 ALA A CA 1
ATOM 637 C C . ALA A 1 83 ? 7.801 9.484 5.66 1 97.56 83 ALA A C 1
ATOM 639 O O . ALA A 1 83 ? 7.125 9.391 4.633 1 97.56 83 ALA A O 1
ATOM 640 N N . LEU A 1 84 ? 8.57 8.523 6.105 1 97.62 84 LEU A N 1
ATOM 641 C CA . LEU A 1 84 ? 8.68 7.219 5.453 1 97.62 84 LEU A CA 1
ATOM 642 C C . LEU A 1 84 ? 8.125 6.117 6.348 1 97.62 84 LEU A C 1
ATOM 644 O O . LEU A 1 84 ? 8.266 6.176 7.57 1 97.62 84 LEU A O 1
ATOM 648 N N . PHE A 1 85 ? 7.574 5.066 5.734 1 97.81 85 PHE A N 1
ATOM 649 C CA . PHE A 1 85 ? 7.113 3.906 6.492 1 97.81 85 PHE A CA 1
ATOM 650 C C . PHE A 1 85 ? 8.289 3.168 7.117 1 97.81 85 PHE A C 1
ATOM 652 O O . PHE A 1 85 ? 9.266 2.857 6.438 1 97.81 85 PHE A O 1
ATOM 659 N N . ALA A 1 86 ? 8.133 2.887 8.336 1 98.5 86 ALA A N 1
ATOM 660 C CA . ALA A 1 86 ? 9.094 2.018 9.008 1 98.5 86 ALA A CA 1
ATOM 661 C C . ALA A 1 86 ? 8.5 0.636 9.266 1 98.5 86 ALA A C 1
ATOM 663 O O . ALA A 1 86 ? 9.227 -0.36 9.312 1 98.5 86 ALA A O 1
ATOM 664 N N . GLY A 1 87 ? 7.188 0.605 9.445 1 98.88 87 GLY A N 1
ATOM 665 C CA . GLY A 1 87 ? 6.52 -0.663 9.703 1 98.88 87 GLY A CA 1
ATOM 666 C C . GLY A 1 87 ? 5.008 -0.549 9.727 1 98.88 87 GLY A C 1
ATOM 667 O O . GLY A 1 87 ? 4.465 0.557 9.766 1 98.88 87 GLY A O 1
ATOM 668 N N . ILE A 1 88 ? 4.344 -1.617 9.641 1 98.94 88 ILE A N 1
ATOM 669 C CA . ILE A 1 88 ? 2.896 -1.765 9.758 1 98.94 88 ILE A CA 1
ATOM 670 C C . ILE A 1 88 ? 2.568 -2.971 10.633 1 98.94 88 ILE A C 1
ATOM 672 O O . ILE A 1 88 ? 3.062 -4.074 10.391 1 98.94 88 ILE A O 1
ATOM 676 N N . ASP A 1 89 ? 1.728 -2.758 11.625 1 98.88 89 ASP A N 1
ATOM 677 C CA . ASP A 1 89 ? 1.28 -3.838 12.492 1 98.88 89 ASP A CA 1
ATOM 678 C C . ASP A 1 89 ? -0.242 -3.855 12.617 1 98.88 89 ASP A C 1
ATOM 680 O O . ASP A 1 89 ? -0.887 -2.807 12.547 1 98.88 89 ASP A O 1
ATOM 684 N N . LYS A 1 90 ? -0.798 -4.988 12.727 1 98.81 90 LYS A N 1
ATOM 685 C CA . LYS A 1 90 ? -2.199 -5.195 13.078 1 98.81 90 LYS A CA 1
ATOM 686 C C . LYS A 1 90 ? -3.127 -4.527 12.07 1 98.81 90 LYS A C 1
ATOM 688 O O . LYS A 1 90 ? -4.148 -3.947 12.445 1 98.81 90 LYS A O 1
ATOM 693 N N . ALA A 1 91 ? -2.688 -4.477 10.852 1 98.94 91 ALA A N 1
ATOM 694 C CA . ALA A 1 91 ? -3.617 -3.998 9.828 1 98.94 91 ALA A CA 1
ATOM 695 C C . ALA A 1 91 ? -4.727 -5.02 9.578 1 98.94 91 ALA A C 1
ATOM 697 O O . ALA A 1 91 ? -4.461 -6.219 9.469 1 98.94 91 ALA A O 1
ATOM 698 N N . ARG A 1 92 ? -5.906 -4.578 9.57 1 98.94 92 ARG A N 1
ATOM 699 C CA . ARG A 1 92 ? -7.074 -5.387 9.234 1 98.94 92 ARG A CA 1
ATOM 700 C C . ARG A 1 92 ? -7.969 -4.664 8.234 1 98.94 92 ARG A C 1
ATOM 702 O O . ARG A 1 92 ? -8.211 -3.461 8.359 1 98.94 92 ARG A O 1
ATOM 709 N N . PHE A 1 93 ? -8.391 -5.391 7.242 1 98.81 93 PHE A N 1
ATOM 710 C CA . PHE A 1 93 ? -9.312 -4.898 6.23 1 98.81 93 PHE A CA 1
ATOM 711 C C . PHE A 1 93 ? -10.68 -5.559 6.375 1 98.81 93 PHE A C 1
ATOM 713 O O . PHE A 1 93 ? -10.82 -6.762 6.16 1 98.81 93 PHE A O 1
ATOM 720 N N . ARG A 1 94 ? -11.664 -4.734 6.602 1 98.19 94 ARG A N 1
ATOM 721 C CA . ARG A 1 94 ? -12.922 -5.301 7.09 1 98.19 94 ARG A CA 1
ATOM 722 C C . ARG A 1 94 ? -14.031 -5.141 6.059 1 98.19 94 ARG A C 1
ATOM 724 O O . ARG A 1 94 ? -15.055 -5.828 6.125 1 98.19 94 ARG A O 1
ATOM 731 N N . ARG A 1 95 ? -13.844 -4.215 5.23 1 97.25 95 ARG A N 1
ATOM 732 C CA . ARG A 1 95 ? -14.805 -4.035 4.152 1 97.25 95 ARG A CA 1
ATOM 733 C C . ARG A 1 95 ? -14.125 -3.51 2.891 1 97.25 95 ARG A C 1
ATOM 735 O O . ARG A 1 95 ? -13.18 -2.729 2.973 1 97.25 95 ARG A O 1
ATOM 742 N N . GLN A 1 96 ? -14.719 -3.906 1.762 1 98 96 GLN A N 1
ATOM 743 C CA . GLN A 1 96 ? -14.211 -3.406 0.49 1 98 96 GLN A CA 1
ATOM 744 C C . GLN A 1 96 ? -14.547 -1.93 0.304 1 98 96 GLN A C 1
ATOM 746 O O . GLN A 1 96 ? -15.625 -1.48 0.696 1 98 96 GLN A O 1
ATOM 751 N N . VAL A 1 97 ? -13.633 -1.202 -0.215 1 98.88 97 VAL A N 1
ATOM 752 C CA . VAL A 1 97 ? -13.828 0.198 -0.576 1 98.88 97 VAL A CA 1
ATOM 753 C C . VAL A 1 97 ? -13.969 0.325 -2.092 1 98.88 97 VAL A C 1
ATOM 755 O O . VAL A 1 97 ? -13.117 -0.154 -2.844 1 98.88 97 VAL A O 1
ATOM 758 N N . VAL A 1 98 ? -15.062 0.926 -2.543 1 98.75 98 VAL A N 1
ATOM 759 C CA . VAL A 1 98 ? -15.383 0.94 -3.967 1 98.75 98 VAL A CA 1
ATOM 760 C C . VAL A 1 98 ? -15.656 2.373 -4.422 1 98.75 98 VAL A C 1
ATOM 762 O O . VAL A 1 98 ? -15.852 3.266 -3.594 1 98.75 98 VAL A O 1
ATOM 765 N N . PRO A 1 99 ? -15.555 2.592 -5.781 1 98.81 99 PRO A N 1
ATOM 766 C CA . PRO A 1 99 ? -15.859 3.938 -6.27 1 98.81 99 PRO A CA 1
ATOM 767 C C . PRO A 1 99 ? -17.188 4.465 -5.746 1 98.81 99 PRO A C 1
ATOM 769 O O . PRO A 1 99 ? -18.188 3.744 -5.754 1 98.81 99 PRO A O 1
ATOM 772 N N . GLY A 1 100 ? -17.172 5.691 -5.336 1 98.81 100 GLY A N 1
ATOM 773 C CA . GLY A 1 100 ? -18.344 6.293 -4.738 1 98.81 100 GLY A CA 1
ATOM 774 C C . GLY A 1 100 ? -18.281 6.379 -3.227 1 98.81 100 GLY A C 1
ATOM 775 O O . GLY A 1 100 ? -19.016 7.152 -2.607 1 98.81 100 GLY A O 1
ATOM 776 N N . ASP A 1 101 ? -17.391 5.621 -2.648 1 98.88 101 ASP A N 1
ATOM 777 C CA . ASP A 1 101 ? -17.188 5.668 -1.202 1 98.88 101 ASP A CA 1
ATOM 778 C C . ASP A 1 101 ? -16.406 6.91 -0.797 1 98.88 101 ASP A C 1
ATOM 780 O O . ASP A 1 101 ? -15.648 7.465 -1.604 1 98.88 101 ASP A O 1
ATOM 784 N N . THR A 1 102 ? -16.609 7.352 0.393 1 98.94 102 THR A N 1
ATOM 785 C CA . THR A 1 102 ? -15.766 8.32 1.078 1 98.94 102 THR A CA 1
ATOM 786 C C . THR A 1 102 ? -15.117 7.707 2.316 1 98.94 102 THR A C 1
ATOM 788 O O . THR A 1 102 ? -15.812 7.195 3.195 1 98.94 102 THR A O 1
ATOM 791 N N . LEU A 1 103 ? -13.805 7.75 2.352 1 98.94 103 LEU A N 1
ATOM 792 C CA . LEU A 1 103 ? -13.102 7.305 3.549 1 98.94 103 LEU A CA 1
ATOM 793 C C . LEU A 1 103 ? -12.938 8.453 4.543 1 98.94 103 LEU A C 1
ATOM 795 O O . LEU A 1 103 ? -12.312 9.461 4.234 1 98.94 103 LEU A O 1
ATOM 799 N N . ARG A 1 104 ? -13.547 8.305 5.645 1 98.94 104 ARG A N 1
ATOM 800 C CA . ARG A 1 104 ? -13.18 9.125 6.793 1 98.94 104 ARG A CA 1
ATOM 801 C C . ARG A 1 104 ? -12.062 8.469 7.605 1 98.94 104 ARG A C 1
ATOM 803 O O . ARG A 1 104 ? -12.242 7.371 8.141 1 98.94 104 ARG A O 1
ATOM 810 N N . ILE A 1 105 ? -11.008 9.195 7.727 1 98.94 105 ILE A N 1
ATOM 811 C CA . ILE A 1 105 ? -9.797 8.609 8.297 1 98.94 105 ILE A CA 1
ATOM 812 C C . ILE A 1 105 ? -9.438 9.32 9.594 1 98.94 105 ILE A C 1
ATOM 814 O O . ILE A 1 105 ? -9.352 10.555 9.633 1 98.94 105 ILE A O 1
ATOM 818 N N . GLU A 1 106 ? -9.289 8.555 10.578 1 98.94 106 GLU A N 1
ATOM 819 C CA . GLU A 1 106 ? -8.891 9.055 11.891 1 98.94 106 GLU A CA 1
ATOM 820 C C . GLU A 1 106 ? -7.535 8.492 12.312 1 98.94 106 GLU A C 1
ATOM 822 O O . GLU A 1 106 ? -7.34 7.277 12.328 1 98.94 106 GLU A O 1
ATOM 827 N N . VAL A 1 107 ? -6.645 9.453 12.711 1 98.94 107 VAL A N 1
ATOM 828 C CA . VAL A 1 107 ? -5.312 9.016 13.109 1 98.94 107 VAL A CA 1
ATOM 829 C C . VAL A 1 107 ? -4.938 9.648 14.445 1 98.94 107 VAL A C 1
ATOM 831 O O . VAL A 1 107 ? -5.121 10.852 14.641 1 98.94 107 VAL A O 1
ATOM 834 N N . GLU A 1 108 ? -4.488 8.82 15.305 1 98.94 108 GLU A N 1
ATOM 835 C CA . GLU A 1 108 ? -3.936 9.266 16.578 1 98.94 108 GLU A CA 1
ATOM 836 C C . GLU A 1 108 ? -2.449 8.938 16.688 1 98.94 108 GLU A C 1
ATOM 838 O O . GLU A 1 108 ? -2.047 7.785 16.484 1 98.94 108 GLU A O 1
ATOM 843 N N . VAL A 1 109 ? -1.672 9.898 17.062 1 98.62 109 VAL A N 1
ATOM 844 C CA . VAL A 1 109 ? -0.246 9.68 17.281 1 98.62 109 VAL A CA 1
ATOM 845 C C . VAL A 1 109 ? -0.017 9.086 18.656 1 98.62 109 VAL A C 1
ATOM 847 O O . VAL A 1 109 ? -0.301 9.734 19.672 1 98.62 109 VAL A O 1
ATOM 850 N N . LEU A 1 110 ? 0.53 7.977 18.688 1 98.69 110 LEU A N 1
ATOM 851 C CA . LEU A 1 110 ? 0.697 7.258 19.938 1 98.69 110 LEU A CA 1
ATOM 852 C C . LEU A 1 110 ? 2.027 7.613 20.594 1 98.69 110 LEU A C 1
ATOM 854 O O . LEU A 1 110 ? 2.121 7.684 21.828 1 98.69 110 LEU A O 1
ATOM 858 N N . LYS A 1 111 ? 2.98 7.723 19.766 1 98.12 111 LYS A N 1
ATOM 859 C CA . LYS A 1 111 ? 4.344 7.992 20.219 1 98.12 111 LYS A CA 1
ATOM 860 C C . LYS A 1 111 ? 5.133 8.75 19.156 1 98.12 111 LYS A C 1
ATOM 862 O O . LYS A 1 111 ? 4.957 8.523 17.953 1 98.12 111 LYS A O 1
ATOM 867 N N . LEU A 1 112 ? 6.004 9.633 19.641 1 97.5 112 LEU A N 1
ATOM 868 C CA . LEU A 1 112 ? 6.953 10.359 18.797 1 97.5 112 LEU A CA 1
ATOM 869 C C . LEU A 1 112 ? 8.242 10.641 19.562 1 97.5 112 LEU A C 1
ATOM 871 O O . LEU A 1 112 ? 8.25 11.438 20.5 1 97.5 112 LEU A O 1
ATOM 875 N N . ARG A 1 113 ? 9.172 9.953 19.219 1 97.19 113 ARG A N 1
ATOM 876 C CA . ARG A 1 113 ? 10.492 10.102 19.828 1 97.19 113 ARG A CA 1
ATOM 877 C C . ARG A 1 113 ? 11.539 10.492 18.781 1 97.19 113 ARG A C 1
ATOM 879 O O . ARG A 1 113 ? 12.023 9.633 18.047 1 97.19 113 ARG A O 1
ATOM 886 N N . GLY A 1 114 ? 11.914 11.766 18.891 1 97 114 GLY A N 1
ATOM 887 C CA . GLY A 1 114 ? 12.812 12.234 17.844 1 97 114 GLY A CA 1
ATOM 888 C C . GLY A 1 114 ? 12.195 12.172 16.453 1 97 114 GLY A C 1
ATOM 889 O O . GLY A 1 114 ? 11.172 12.805 16.188 1 97 114 GLY A O 1
ATOM 890 N N . THR A 1 115 ? 12.797 11.242 15.625 1 97.94 115 THR A N 1
ATOM 891 C CA . THR A 1 115 ? 12.32 11.164 14.25 1 97.94 115 THR A CA 1
ATOM 892 C C . THR A 1 115 ? 11.539 9.875 14.008 1 97.94 115 THR A C 1
ATOM 894 O O . THR A 1 115 ? 11.195 9.555 12.875 1 97.94 115 THR A O 1
ATOM 897 N N . ILE A 1 116 ? 11.312 9.164 15.07 1 98.31 116 ILE A N 1
ATOM 898 C CA . ILE A 1 116 ? 10.578 7.914 14.945 1 98.31 116 ILE A CA 1
ATOM 899 C C . ILE A 1 116 ? 9.242 8.016 15.672 1 98.31 116 ILE A C 1
ATOM 901 O O . ILE A 1 116 ? 9.172 8.555 16.781 1 98.31 116 ILE A O 1
ATOM 905 N N . GLY A 1 117 ? 8.258 7.516 15.055 1 98.44 117 GLY A N 1
ATOM 906 C CA . GLY A 1 117 ? 6.953 7.582 15.695 1 98.44 117 GLY A CA 1
ATOM 907 C C . GLY A 1 117 ? 6.051 6.414 15.344 1 98.44 117 GLY A C 1
ATOM 908 O O . GLY A 1 117 ? 6.43 5.555 14.547 1 98.44 117 GLY A O 1
ATOM 909 N N . LYS A 1 118 ? 4.895 6.391 16.062 1 98.81 118 LYS A N 1
ATOM 910 C CA . LYS 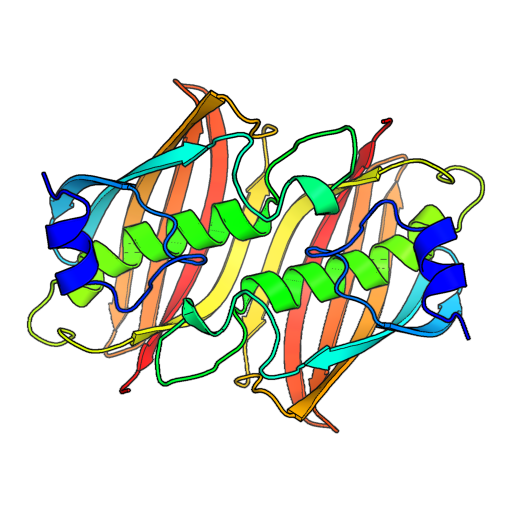A 1 118 ? 3.85 5.391 15.883 1 98.81 118 LYS A CA 1
ATOM 911 C C . LYS A 1 118 ? 2.463 6.02 15.969 1 98.81 118 LYS A C 1
ATOM 913 O O . LYS A 1 118 ? 2.227 6.898 16.797 1 98.81 118 LYS A O 1
ATOM 918 N N . SER A 1 119 ? 1.606 5.543 15.133 1 98.88 119 SER A N 1
ATOM 919 C CA . SER A 1 119 ? 0.234 6.035 15.148 1 98.88 119 SER A CA 1
ATOM 920 C C . SER A 1 119 ? -0.767 4.895 15.016 1 98.88 119 SER A C 1
ATOM 922 O O . SER A 1 119 ? -0.431 3.824 14.5 1 98.88 119 SER A O 1
ATOM 924 N N . MET A 1 120 ? -1.932 5.133 15.539 1 98.94 120 MET A N 1
ATOM 925 C CA . MET A 1 120 ? -3.1 4.297 15.273 1 98.94 120 MET A CA 1
ATOM 926 C C . MET A 1 120 ? -4.023 4.957 14.25 1 98.94 120 MET A C 1
ATOM 928 O O . MET A 1 120 ? -4.414 6.113 14.422 1 98.94 120 MET A O 1
ATOM 932 N N . ALA A 1 121 ? -4.34 4.273 13.203 1 98.94 121 ALA A N 1
ATOM 933 C CA . ALA A 1 121 ? -5.176 4.832 12.141 1 98.94 121 ALA A CA 1
ATOM 934 C C . ALA A 1 121 ? -6.398 3.957 11.883 1 98.94 121 ALA A C 1
ATOM 936 O O . ALA A 1 121 ? -6.309 2.727 11.914 1 98.94 121 ALA A O 1
ATOM 937 N N . ARG A 1 122 ? -7.5 4.582 11.633 1 98.94 122 ARG A N 1
ATOM 938 C CA . ARG A 1 122 ? -8.758 3.936 11.289 1 98.94 122 ARG A CA 1
ATOM 939 C C . ARG A 1 122 ? -9.445 4.656 10.133 1 98.94 122 ARG A C 1
ATOM 941 O O . ARG A 1 122 ? -9.469 5.887 10.086 1 98.94 122 ARG A O 1
ATOM 948 N N . ALA A 1 123 ? -9.922 3.891 9.219 1 98.94 123 ALA A N 1
ATOM 949 C CA . ALA A 1 123 ? -10.68 4.418 8.086 1 98.94 123 ALA A CA 1
ATOM 950 C C . ALA A 1 123 ? -12.109 3.877 8.086 1 98.94 123 ALA A C 1
ATOM 952 O O . ALA A 1 123 ? -12.32 2.676 8.258 1 98.94 123 ALA A O 1
ATOM 953 N N . TYR A 1 124 ? -13.039 4.711 7.793 1 98.94 124 TYR A N 1
ATOM 954 C CA . TYR A 1 124 ? -14.453 4.359 7.812 1 98.94 124 TYR A CA 1
ATOM 955 C C . TYR A 1 124 ? -15.125 4.711 6.492 1 98.94 124 TYR A C 1
ATOM 957 O O . TYR A 1 124 ? -14.773 5.711 5.855 1 98.94 124 TYR A O 1
ATOM 965 N N . VAL A 1 125 ? -16.062 3.965 6.047 1 98.94 125 VAL A N 1
ATOM 966 C CA . VAL A 1 125 ? -17.078 4.328 5.066 1 98.94 125 VAL A CA 1
ATOM 967 C C . VAL A 1 125 ? -18.438 4.477 5.754 1 98.94 125 VAL A C 1
ATOM 969 O O . VAL A 1 125 ? -19.016 3.494 6.23 1 98.94 125 VAL A O 1
ATOM 972 N N . GLY A 1 126 ? -18.922 5.668 5.781 1 98.25 126 GLY A N 1
ATOM 973 C CA . GLY A 1 126 ? -19.984 5.898 6.742 1 98.25 126 GLY A CA 1
ATOM 974 C C . GLY A 1 126 ? -19.594 5.574 8.164 1 98.25 126 GLY A C 1
ATOM 975 O O . GLY A 1 126 ? -18.562 6.062 8.656 1 98.25 126 GLY A O 1
ATOM 976 N N . GLU A 1 127 ? -20.344 4.75 8.789 1 98.31 127 GLU A N 1
ATOM 977 C CA . GLU A 1 127 ? -20.047 4.379 10.172 1 98.31 127 GLU A CA 1
ATOM 978 C C . GLU A 1 127 ? -19.328 3.031 10.242 1 98.31 127 GLU A C 1
ATOM 980 O O . GLU A 1 127 ? -18.953 2.578 11.32 1 98.31 127 GLU A O 1
ATOM 985 N N . GLU A 1 128 ? -19.094 2.42 9.125 1 98.75 128 GLU A N 1
ATOM 986 C CA . GLU A 1 128 ? -18.484 1.092 9.094 1 98.75 128 GLU A CA 1
ATOM 987 C C . GLU A 1 128 ? -16.969 1.181 9.031 1 98.75 128 GLU A C 1
ATOM 989 O O . GLU A 1 128 ? -16.406 1.886 8.188 1 98.75 128 GLU A O 1
ATOM 994 N N . LEU A 1 129 ? -16.328 0.486 9.945 1 98.94 129 LEU A N 1
ATOM 995 C CA . LEU A 1 129 ? -14.867 0.406 9.93 1 98.94 129 LEU A CA 1
ATOM 996 C C . LEU A 1 129 ? -14.383 -0.392 8.727 1 98.94 129 LEU A C 1
ATOM 998 O O . LEU A 1 129 ? -14.68 -1.584 8.602 1 98.94 129 LEU A O 1
ATOM 1002 N N . ALA A 1 130 ? -13.688 0.265 7.82 1 98.94 130 ALA A N 1
ATOM 1003 C CA . ALA A 1 130 ? -13.188 -0.381 6.609 1 98.94 130 ALA A CA 1
ATOM 1004 C C . ALA A 1 130 ? -11.797 -0.972 6.832 1 98.94 130 ALA A C 1
ATOM 1006 O O . ALA A 1 130 ? -11.492 -2.061 6.34 1 98.94 130 ALA A O 1
ATOM 1007 N N . ALA A 1 131 ? -10.977 -0.249 7.602 1 98.94 131 ALA A N 1
ATOM 1008 C CA . ALA A 1 131 ? -9.617 -0.714 7.871 1 98.94 131 ALA A CA 1
ATOM 1009 C C . ALA A 1 131 ? -9.039 -0.046 9.117 1 98.94 131 ALA A C 1
ATOM 1011 O O . ALA A 1 131 ? -9.461 1.055 9.484 1 98.94 131 ALA A O 1
ATOM 1012 N N . GLU A 1 132 ? -8.047 -0.675 9.695 1 98.94 132 GLU A N 1
ATOM 1013 C CA . GLU A 1 132 ? -7.27 -0.132 10.805 1 98.94 132 GLU A CA 1
ATOM 1014 C C . GLU A 1 132 ? -5.84 -0.664 10.789 1 98.94 132 GLU A C 1
ATOM 1016 O O . GLU A 1 132 ? -5.562 -1.702 10.188 1 98.94 132 GLU A O 1
ATOM 1021 N N . ALA A 1 133 ? -4.973 0.064 11.461 1 98.94 133 ALA A N 1
ATOM 1022 C CA . ALA A 1 133 ? -3.574 -0.362 11.5 1 98.94 133 ALA A CA 1
ATOM 1023 C C . ALA A 1 133 ? -2.77 0.485 12.484 1 98.94 133 ALA A C 1
ATOM 1025 O O . ALA A 1 133 ? -3.115 1.64 12.742 1 98.94 133 ALA A O 1
ATOM 1026 N N . GLU A 1 134 ? -1.741 -0.084 13 1 98.94 134 GLU A N 1
ATOM 1027 C CA . GLU A 1 134 ? -0.666 0.674 13.633 1 98.94 134 GLU A CA 1
ATOM 1028 C C . GLU A 1 134 ? 0.464 0.957 12.641 1 98.94 134 GLU A C 1
ATOM 1030 O O . GLU A 1 134 ? 0.996 0.037 12.023 1 98.94 134 GLU A O 1
ATOM 1035 N N . LEU A 1 135 ? 0.759 2.141 12.539 1 98.94 135 LEU A N 1
ATOM 1036 C CA . LEU A 1 135 ? 1.739 2.57 11.547 1 98.94 135 LEU A CA 1
ATOM 1037 C C . LEU A 1 135 ? 2.994 3.113 12.219 1 98.94 135 LEU A C 1
ATOM 1039 O O . LEU A 1 135 ? 2.904 3.947 13.125 1 98.94 135 LEU A O 1
ATOM 1043 N N . MET A 1 136 ? 4.094 2.625 11.812 1 98.88 136 MET A N 1
ATOM 1044 C CA . MET A 1 136 ? 5.375 3.156 12.266 1 98.88 136 MET A CA 1
ATOM 1045 C C . MET A 1 136 ? 6.051 3.961 11.164 1 98.88 136 MET A C 1
ATOM 1047 O O . MET A 1 136 ? 6.031 3.561 10 1 98.88 136 MET A O 1
ATOM 1051 N N . PHE A 1 137 ? 6.672 5.062 11.555 1 98.69 137 PHE A N 1
ATOM 1052 C CA . PHE A 1 137 ? 7.258 5.93 10.539 1 98.69 137 PHE A CA 1
ATOM 1053 C C . PHE A 1 137 ? 8.547 6.562 11.047 1 98.69 137 PHE A C 1
ATOM 1055 O O . PHE A 1 137 ? 8.789 6.617 12.25 1 98.69 137 PHE A O 1
ATOM 1062 N N . ALA A 1 138 ? 9.328 6.992 10.125 1 98.44 138 ALA A N 1
ATOM 1063 C CA . ALA A 1 138 ? 10.547 7.754 10.352 1 98.44 138 ALA A CA 1
ATOM 1064 C C . ALA A 1 138 ? 10.531 9.062 9.57 1 98.44 138 ALA A C 1
ATOM 1066 O O . ALA A 1 138 ? 10.18 9.086 8.391 1 98.44 138 ALA A O 1
ATOM 1067 N N . ILE A 1 139 ? 10.891 10.102 10.234 1 98.12 139 ILE A N 1
ATOM 1068 C CA . ILE A 1 139 ? 10.938 11.406 9.594 1 98.12 139 ILE A CA 1
ATOM 1069 C C . ILE A 1 139 ? 12.344 11.672 9.055 1 98.12 139 ILE A C 1
ATOM 1071 O O . ILE A 1 139 ? 13.32 11.633 9.805 1 98.12 139 ILE A O 1
ATOM 1075 N N . GLY A 1 140 ? 12.391 11.891 7.777 1 95.12 140 GLY A N 1
ATOM 1076 C CA . GLY A 1 140 ? 13.672 12.141 7.141 1 95.12 140 GLY A CA 1
ATOM 1077 C C . GLY A 1 140 ? 13.742 13.492 6.457 1 95.12 140 GLY A C 1
ATOM 1078 O O . GLY A 1 140 ? 12.789 14.281 6.516 1 95.12 140 GLY A O 1
ATOM 1079 N N . GLN A 1 141 ? 14.984 13.75 5.945 1 89.31 141 GLN A N 1
ATOM 1080 C CA . GLN A 1 141 ? 15.203 14.977 5.18 1 89.31 141 GLN A CA 1
ATOM 1081 C C . GLN A 1 141 ? 15.18 14.695 3.678 1 89.31 141 GLN A C 1
ATOM 1083 O O . GLN A 1 141 ? 15.461 13.578 3.242 1 89.31 141 GLN A O 1
ATOM 1088 N N . LYS A 1 142 ? 14.562 15.672 2.912 1 78.38 142 LYS A N 1
ATOM 1089 C CA . LYS A 1 142 ? 14.656 15.555 1.46 1 78.38 142 LYS A CA 1
ATOM 1090 C C . LYS A 1 142 ? 16.047 15.945 0.967 1 78.38 142 LYS A C 1
ATOM 1092 O O . LYS A 1 142 ? 16.703 16.812 1.553 1 78.38 142 LYS A O 1
ATOM 1097 N N . MET B 1 1 ? 9.688 -21.281 -14.547 1 92.56 1 MET B N 1
ATOM 1098 C CA . MET B 1 1 ? 9.82 -19.844 -14.758 1 92.56 1 MET B CA 1
ATOM 1099 C C . MET B 1 1 ? 8.617 -19.297 -15.516 1 92.56 1 MET B C 1
ATOM 1101 O O . MET B 1 1 ? 8.219 -19.844 -16.547 1 92.56 1 MET B O 1
ATOM 1105 N N . LEU B 1 2 ? 7.938 -18.375 -14.961 1 98.12 2 LEU B N 1
ATOM 1106 C CA . LEU B 1 2 ? 6.789 -17.766 -15.625 1 98.12 2 LEU B CA 1
ATOM 1107 C C . LEU B 1 2 ? 7.109 -16.359 -16.078 1 98.12 2 LEU B C 1
ATOM 1109 O O . LEU B 1 2 ? 7.641 -15.555 -15.312 1 98.12 2 LEU B O 1
ATOM 1113 N N . ASP B 1 3 ? 6.805 -16.125 -17.391 1 98.44 3 ASP B N 1
ATOM 1114 C CA . ASP B 1 3 ? 6.918 -14.758 -17.891 1 98.44 3 ASP B CA 1
ATOM 1115 C C . ASP B 1 3 ? 5.621 -13.984 -17.656 1 98.44 3 ASP B C 1
ATOM 1117 O O . ASP B 1 3 ? 4.691 -14.492 -17.031 1 98.44 3 ASP B O 1
ATOM 1121 N N . ILE B 1 4 ? 5.641 -12.742 -18.156 1 98.38 4 ILE B N 1
ATOM 1122 C CA . ILE B 1 4 ? 4.539 -11.836 -17.859 1 98.38 4 ILE B CA 1
ATOM 1123 C C . ILE B 1 4 ? 3.242 -12.383 -18.453 1 98.38 4 ILE B C 1
ATOM 1125 O O . ILE B 1 4 ? 2.17 -12.234 -17.859 1 98.38 4 ILE B O 1
ATOM 1129 N N . ASN B 1 5 ? 3.295 -13.023 -19.594 1 98.44 5 ASN B N 1
ATOM 1130 C CA . ASN B 1 5 ? 2.104 -13.594 -20.203 1 98.44 5 ASN B CA 1
ATOM 1131 C C . ASN B 1 5 ? 1.52 -14.727 -19.359 1 98.44 5 ASN B C 1
ATOM 1133 O O . ASN B 1 5 ? 0.306 -14.789 -19.156 1 98.44 5 ASN B O 1
ATOM 1137 N N . ALA B 1 6 ? 2.385 -15.555 -18.906 1 98.62 6 ALA B N 1
ATOM 1138 C CA . ALA B 1 6 ? 1.953 -16.656 -18.062 1 98.62 6 ALA B CA 1
ATOM 1139 C C . ALA B 1 6 ? 1.4 -16.141 -16.734 1 98.62 6 ALA B C 1
ATOM 1141 O O . ALA B 1 6 ? 0.395 -16.641 -16.234 1 98.62 6 ALA B O 1
ATOM 1142 N N . ILE B 1 7 ? 2.014 -15.156 -16.156 1 98.75 7 ILE B N 1
ATOM 1143 C CA . ILE B 1 7 ? 1.576 -14.562 -14.891 1 98.75 7 ILE B CA 1
ATOM 1144 C C . ILE B 1 7 ? 0.164 -14.008 -15.055 1 98.75 7 ILE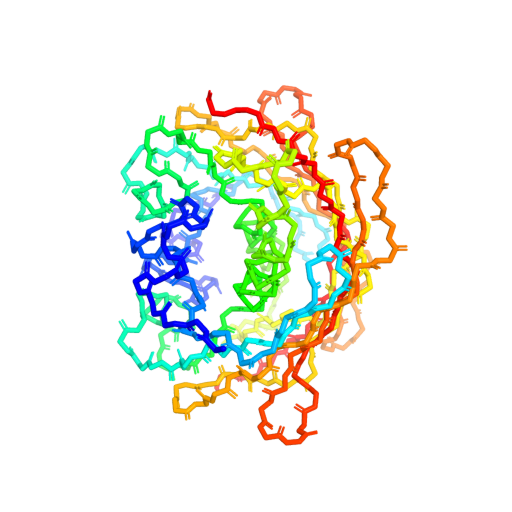 B C 1
ATOM 1146 O O . ILE B 1 7 ? -0.687 -14.203 -14.18 1 98.75 7 ILE B O 1
ATOM 1150 N N . GLN B 1 8 ? -0.116 -13.367 -16.172 1 98.5 8 GLN B N 1
ATOM 1151 C CA . GLN B 1 8 ? -1.4 -12.711 -16.406 1 98.5 8 GLN B CA 1
ATOM 1152 C C . GLN B 1 8 ? -2.51 -13.742 -16.609 1 98.5 8 GLN B C 1
ATOM 1154 O O . GLN B 1 8 ? -3.693 -13.398 -16.562 1 98.5 8 GLN B O 1
ATOM 1159 N N . GLN B 1 9 ? -2.156 -15.008 -16.859 1 98.25 9 GLN B N 1
ATOM 1160 C CA . GLN B 1 9 ? -3.146 -16.078 -16.922 1 98.25 9 GLN B CA 1
ATOM 1161 C C . GLN B 1 9 ? -3.566 -16.516 -15.523 1 98.25 9 GLN B C 1
ATOM 1163 O O . GLN B 1 9 ? -4.598 -17.172 -15.359 1 98.25 9 GLN B O 1
ATOM 1168 N N . ILE B 1 10 ? -2.744 -16.188 -14.594 1 98.31 10 ILE B N 1
ATOM 1169 C CA . ILE B 1 10 ? -2.982 -16.625 -13.219 1 98.31 10 ILE B CA 1
ATOM 1170 C C . ILE B 1 10 ? -3.566 -15.477 -12.406 1 98.31 10 ILE B C 1
ATOM 1172 O O . ILE B 1 10 ? -4.598 -15.633 -11.75 1 98.31 10 ILE B O 1
ATOM 1176 N N . LEU B 1 11 ? -2.908 -14.32 -12.445 1 98.44 11 LEU B N 1
ATOM 1177 C CA . LEU B 1 11 ? -3.322 -13.156 -11.672 1 98.44 11 LEU B CA 1
ATOM 1178 C C . LEU B 1 11 ? -4.355 -12.336 -12.438 1 98.44 11 LEU B C 1
ATOM 1180 O O . LEU B 1 11 ? -4.203 -12.102 -13.641 1 98.44 11 LEU B O 1
ATOM 1184 N N . PRO B 1 12 ? -5.266 -11.82 -11.742 1 98 12 PRO B N 1
ATOM 1185 C CA . PRO B 1 12 ? -6.25 -10.953 -12.398 1 98 12 PRO B CA 1
ATOM 1186 C C . PRO B 1 12 ? -5.734 -9.531 -12.609 1 98 12 PRO B C 1
ATOM 1188 O O . PRO B 1 12 ? -6.344 -8.758 -13.344 1 98 12 PRO B O 1
ATOM 1191 N N . HIS B 1 13 ? -4.707 -9.164 -11.977 1 98.5 13 HIS B N 1
ATOM 1192 C CA . HIS B 1 13 ? -4.145 -7.816 -12.039 1 98.5 13 HIS B CA 1
ATOM 1193 C C . HIS B 1 13 ? -3.699 -7.469 -13.461 1 98.5 13 HIS B C 1
ATOM 1195 O O . HIS B 1 13 ? -3.225 -8.336 -14.195 1 98.5 13 HIS B O 1
ATOM 1201 N N . ARG B 1 14 ? -3.783 -6.246 -13.766 1 98.44 14 ARG B N 1
ATOM 1202 C CA . ARG B 1 14 ? -3.258 -5.684 -15 1 98.44 14 ARG B CA 1
ATOM 1203 C C . ARG B 1 14 ? -2.555 -4.355 -14.742 1 98.44 14 ARG B C 1
ATOM 1205 O O . ARG B 1 14 ? -2.566 -3.848 -13.625 1 98.44 14 ARG B O 1
ATOM 1212 N N . TYR B 1 15 ? -1.915 -3.855 -15.773 1 96.12 15 TYR B N 1
ATOM 1213 C CA . TYR B 1 15 ? -1.359 -2.51 -15.664 1 96.12 15 TYR B CA 1
ATOM 1214 C C . TYR B 1 15 ? -2.447 -1.495 -15.336 1 96.12 15 TYR B C 1
ATOM 1216 O O . TYR B 1 15 ? -3.559 -1.573 -15.859 1 96.12 15 TYR B O 1
ATOM 1224 N N . PRO B 1 16 ? -2.094 -0.668 -14.422 1 96.12 16 PRO B N 1
ATOM 1225 C CA . PRO B 1 16 ? -0.819 -0.291 -13.805 1 96.12 16 PRO B CA 1
ATOM 1226 C C . PRO B 1 16 ? -0.614 -0.93 -12.438 1 96.12 16 PRO B C 1
ATOM 1228 O O . PRO B 1 16 ? 0.303 -0.548 -11.703 1 96.12 16 PRO B O 1
ATOM 1231 N N . PHE B 1 17 ? -1.432 -1.951 -12.102 1 98.12 17 PHE B N 1
ATOM 1232 C CA . PHE B 1 17 ? -1.343 -2.453 -10.734 1 98.12 17 PHE B CA 1
ATOM 1233 C C . PHE B 1 17 ? -0.887 -3.906 -10.727 1 98.12 17 PHE B C 1
ATOM 1235 O O . PHE B 1 17 ? -1.147 -4.637 -9.766 1 98.12 17 PHE B O 1
ATOM 1242 N N . LEU B 1 18 ? -0.406 -4.395 -11.883 1 98.56 18 LEU B N 1
ATOM 1243 C CA . LEU B 1 18 ? 0.388 -5.617 -11.938 1 98.56 18 LEU B CA 1
ATOM 1244 C C . LEU B 1 18 ? 1.857 -5.324 -11.656 1 98.56 18 LEU B C 1
ATOM 1246 O O . LEU B 1 18 ? 2.529 -4.672 -12.453 1 98.56 18 LEU B O 1
ATOM 1250 N N . LEU B 1 19 ? 2.375 -5.848 -10.539 1 98.62 19 LEU B N 1
ATOM 1251 C CA . LEU B 1 19 ? 3.664 -5.387 -10.039 1 98.62 19 LEU B CA 1
ATOM 1252 C C . LEU B 1 19 ? 4.699 -6.504 -10.086 1 98.62 19 LEU B C 1
ATOM 1254 O O . LEU B 1 19 ? 5.809 -6.352 -9.57 1 98.62 19 LEU B O 1
ATOM 1258 N N . VAL B 1 20 ? 4.375 -7.613 -10.602 1 98.69 20 VAL B N 1
ATOM 1259 C CA . VAL B 1 20 ? 5.32 -8.719 -10.734 1 98.69 20 VAL B CA 1
ATOM 1260 C C . VAL B 1 20 ? 5.711 -8.891 -12.203 1 98.69 20 VAL B C 1
ATOM 1262 O O . VAL B 1 20 ? 4.848 -8.922 -13.078 1 98.69 20 VAL B O 1
ATOM 1265 N N . ASP B 1 21 ? 6.949 -9.086 -12.398 1 98.81 21 ASP B N 1
ATOM 1266 C CA . ASP B 1 21 ? 7.441 -9.133 -13.773 1 98.81 21 ASP B CA 1
ATOM 1267 C C . ASP B 1 21 ? 7.754 -10.57 -14.188 1 98.81 21 ASP B C 1
ATOM 1269 O O . ASP B 1 21 ? 7.617 -10.922 -15.367 1 98.81 21 ASP B O 1
ATOM 1273 N N . ARG B 1 22 ? 8.242 -11.328 -13.234 1 98.88 22 ARG B N 1
ATOM 1274 C CA . ARG B 1 22 ? 8.664 -12.703 -13.508 1 98.88 22 ARG B CA 1
ATOM 1275 C C . ARG B 1 22 ? 8.523 -13.57 -12.258 1 98.88 22 ARG B C 1
ATOM 1277 O O . ARG B 1 22 ? 8.648 -13.078 -11.133 1 98.88 22 ARG B O 1
ATOM 1284 N N . ILE B 1 23 ? 8.25 -14.828 -12.5 1 98.94 23 ILE B N 1
ATOM 1285 C CA . ILE B 1 23 ? 8.375 -15.836 -11.445 1 98.94 23 ILE B CA 1
ATOM 1286 C C . ILE B 1 23 ? 9.555 -16.766 -11.758 1 98.94 23 ILE B C 1
ATOM 1288 O O . ILE B 1 23 ? 9.633 -17.328 -12.852 1 98.94 23 ILE B O 1
ATOM 1292 N N . LEU B 1 24 ? 10.352 -16.906 -10.797 1 98.88 24 LEU B N 1
ATOM 1293 C CA . LEU B 1 24 ? 11.578 -17.688 -11 1 98.88 24 LEU B CA 1
ATOM 1294 C C . LEU B 1 24 ? 11.398 -19.109 -10.516 1 98.88 24 LEU B C 1
ATOM 1296 O O . LEU B 1 24 ? 11.922 -20.047 -11.125 1 98.88 24 LEU B O 1
ATOM 1300 N N . GLU B 1 25 ? 10.773 -19.219 -9.367 1 98.69 25 GLU B N 1
ATOM 1301 C CA . GLU B 1 25 ? 10.516 -20.5 -8.711 1 98.69 25 GLU B CA 1
ATOM 1302 C C . GLU B 1 25 ? 9.117 -20.547 -8.102 1 98.69 25 GLU B C 1
ATOM 1304 O O . GLU B 1 25 ? 8.602 -19.516 -7.637 1 98.69 25 GLU B O 1
ATOM 1309 N N . MET B 1 26 ? 8.602 -21.812 -8.164 1 98 26 MET B N 1
ATOM 1310 C CA . MET B 1 26 ? 7.301 -21.906 -7.512 1 98 26 MET B CA 1
ATOM 1311 C C . MET B 1 26 ? 6.973 -23.344 -7.156 1 98 26 MET B C 1
ATOM 1313 O O . MET B 1 26 ? 7.188 -24.25 -7.965 1 98 26 MET B O 1
ATOM 1317 N N . GLU B 1 27 ? 6.648 -23.484 -6.047 1 97.88 27 GLU B N 1
ATOM 1318 C CA . GLU B 1 27 ? 5.906 -24.656 -5.594 1 97.88 27 GLU B CA 1
ATOM 1319 C C . GLU B 1 27 ? 4.469 -24.297 -5.23 1 97.88 27 GLU B C 1
ATOM 1321 O O . GLU B 1 27 ? 4.23 -23.578 -4.254 1 97.88 27 GLU B O 1
ATOM 1326 N N . GLU B 1 28 ? 3.545 -24.812 -5.93 1 96.5 28 GLU B N 1
ATOM 1327 C CA . GLU B 1 28 ? 2.141 -24.422 -5.801 1 96.5 28 GLU B CA 1
ATOM 1328 C C . GLU B 1 28 ? 1.665 -24.547 -4.355 1 96.5 28 GLU B C 1
ATOM 1330 O O . GLU B 1 28 ? 1.892 -25.578 -3.707 1 96.5 28 GLU B O 1
ATOM 1335 N N . GLY B 1 29 ? 1.104 -23.5 -3.914 1 96.88 29 GLY B N 1
ATOM 1336 C CA . GLY B 1 29 ? 0.493 -23.484 -2.596 1 96.88 29 GLY B CA 1
ATOM 1337 C C . GLY B 1 29 ? 1.507 -23.469 -1.467 1 96.88 29 GLY B C 1
ATOM 1338 O O . GLY B 1 29 ? 1.139 -23.547 -0.293 1 96.88 29 GLY B O 1
ATOM 1339 N N . LYS B 1 30 ? 2.816 -23.344 -1.813 1 97.88 30 LYS B N 1
ATOM 1340 C CA . LYS B 1 30 ? 3.816 -23.5 -0.761 1 97.88 30 LYS B CA 1
ATOM 1341 C C . LYS B 1 30 ? 4.824 -22.359 -0.78 1 97.88 30 LYS B C 1
ATOM 1343 O O . LYS B 1 30 ? 5.02 -21.672 0.232 1 97.88 30 LYS B O 1
ATOM 1348 N N . ARG B 1 31 ? 5.473 -22.203 -1.955 1 98.5 31 ARG B N 1
ATOM 1349 C CA . ARG B 1 31 ? 6.547 -21.219 -2.033 1 98.5 31 ARG B CA 1
ATOM 1350 C C . ARG B 1 31 ? 6.672 -20.656 -3.445 1 98.5 31 ARG B C 1
ATOM 1352 O O . ARG B 1 31 ? 6.469 -21.375 -4.426 1 98.5 31 ARG B O 1
ATOM 1359 N N . VAL B 1 32 ? 7.117 -19.438 -3.512 1 98.88 32 VAL B N 1
ATOM 1360 C CA . VAL B 1 32 ? 7.289 -18.797 -4.809 1 98.88 32 VAL B CA 1
ATOM 1361 C C . VAL B 1 32 ? 8.344 -17.703 -4.707 1 98.88 32 VAL B C 1
ATOM 1363 O O . VAL B 1 32 ? 8.453 -17.031 -3.672 1 98.88 32 VAL B O 1
ATOM 1366 N N . VAL B 1 33 ? 9.125 -17.547 -5.734 1 98.94 33 VAL B N 1
ATOM 1367 C CA . VAL B 1 33 ? 10.117 -16.484 -5.871 1 98.94 33 VAL B CA 1
ATOM 1368 C C . VAL B 1 33 ? 9.867 -15.695 -7.156 1 98.94 33 VAL B C 1
ATOM 1370 O O . VAL B 1 33 ? 9.805 -16.281 -8.242 1 98.94 33 VAL B O 1
ATOM 1373 N N . GLY B 1 34 ? 9.688 -14.406 -7.031 1 98.94 34 GLY B N 1
ATOM 1374 C CA . GLY B 1 34 ? 9.391 -13.57 -8.18 1 98.94 34 GLY B CA 1
ATOM 1375 C C . GLY B 1 34 ? 10.219 -12.305 -8.234 1 98.94 34 GLY B C 1
ATOM 1376 O O . GLY B 1 34 ? 10.984 -12.023 -7.305 1 98.94 34 GLY B O 1
ATOM 1377 N N . ILE B 1 35 ? 10.062 -11.578 -9.352 1 98.94 35 ILE B N 1
ATOM 1378 C CA . ILE B 1 35 ? 10.844 -10.375 -9.617 1 98.94 35 ILE B CA 1
ATOM 1379 C C . ILE B 1 35 ? 9.914 -9.203 -9.922 1 98.94 35 ILE B C 1
ATOM 1381 O O . ILE B 1 35 ? 8.938 -9.352 -10.664 1 98.94 35 ILE B O 1
ATOM 1385 N N . LYS B 1 36 ? 10.195 -8.102 -9.305 1 98.88 36 LYS B N 1
ATOM 1386 C CA . LYS B 1 36 ? 9.664 -6.801 -9.703 1 98.88 36 LYS B CA 1
ATOM 1387 C C . LYS B 1 36 ? 10.797 -5.836 -10.055 1 98.88 36 LYS B C 1
ATOM 1389 O O . LYS B 1 36 ? 11.578 -5.445 -9.188 1 98.88 36 LYS B O 1
ATOM 1394 N N . ASN B 1 37 ? 10.867 -5.414 -11.281 1 98.88 37 ASN B N 1
ATOM 1395 C CA . ASN B 1 37 ? 11.781 -4.348 -11.688 1 98.88 37 ASN B CA 1
ATOM 1396 C C . ASN B 1 37 ? 11.203 -2.969 -11.391 1 98.88 37 ASN B C 1
ATOM 1398 O O . ASN B 1 37 ? 10.016 -2.727 -11.625 1 98.88 37 ASN B O 1
ATOM 1402 N N . VAL B 1 38 ? 12.047 -2.078 -10.859 1 98.88 38 VAL B N 1
ATOM 1403 C CA . VAL B 1 38 ? 11.617 -0.736 -10.484 1 98.88 38 VAL B CA 1
ATOM 1404 C C . VAL B 1 38 ? 12.242 0.29 -11.43 1 98.88 38 VAL B C 1
ATOM 1406 O O . VAL B 1 38 ? 13.461 0.464 -11.445 1 98.88 38 VAL B O 1
ATOM 1409 N N . THR B 1 39 ? 11.383 0.943 -12.203 1 98.5 39 THR B N 1
ATOM 1410 C CA . THR B 1 39 ? 11.852 1.925 -13.18 1 98.5 39 THR B CA 1
ATOM 1411 C C . THR B 1 39 ? 11.305 3.312 -12.844 1 98.5 39 THR B C 1
ATOM 1413 O O . THR B 1 39 ? 10.242 3.441 -12.234 1 98.5 39 THR B O 1
ATOM 1416 N N . ALA B 1 40 ? 12 4.336 -13.289 1 97.56 40 ALA B N 1
ATOM 1417 C CA . ALA B 1 40 ? 11.586 5.715 -13.055 1 97.56 40 ALA B CA 1
ATOM 1418 C C . ALA B 1 40 ? 10.25 6.012 -13.742 1 97.56 40 ALA B C 1
ATOM 1420 O O . ALA B 1 40 ? 9.602 7.016 -13.445 1 97.56 40 ALA B O 1
ATOM 1421 N N . ASN B 1 41 ? 9.836 5.09 -14.617 1 96.94 41 ASN B N 1
ATOM 1422 C CA . ASN B 1 41 ? 8.625 5.309 -15.406 1 96.94 41 ASN B CA 1
ATOM 1423 C C . ASN B 1 41 ? 7.371 4.895 -14.641 1 96.94 41 ASN B C 1
ATOM 1425 O O . ASN B 1 41 ? 6.254 5.043 -15.141 1 96.94 41 ASN B O 1
ATOM 1429 N N . GLU B 1 42 ? 7.539 4.355 -13.453 1 96.81 42 GLU B N 1
ATOM 1430 C CA . GLU B 1 42 ? 6.367 3.979 -12.664 1 96.81 42 GLU B CA 1
ATOM 1431 C C . GLU B 1 42 ? 5.508 5.195 -12.344 1 96.81 42 GLU B C 1
ATOM 1433 O O . GLU B 1 42 ? 6.027 6.27 -12.039 1 96.81 42 GLU B O 1
ATOM 1438 N N . PRO B 1 43 ? 4.258 5 -12.359 1 96.12 43 PRO B N 1
ATOM 1439 C CA . PRO B 1 43 ? 3.359 6.152 -12.273 1 96.12 43 PRO B CA 1
ATOM 1440 C C . PRO B 1 43 ? 3.35 6.789 -10.883 1 96.12 43 PRO B C 1
ATOM 1442 O O . PRO B 1 43 ? 2.883 7.918 -10.727 1 96.12 43 PRO B O 1
ATOM 1445 N N . PHE B 1 44 ? 3.842 6.102 -9.898 1 97.25 44 PHE B N 1
ATOM 1446 C CA . PHE B 1 44 ? 3.713 6.629 -8.539 1 97.25 44 PHE B CA 1
ATOM 1447 C C . PHE B 1 44 ? 4.887 7.535 -8.203 1 97.25 44 PHE B C 1
ATOM 1449 O O . PHE B 1 44 ? 4.824 8.312 -7.242 1 97.25 44 PHE B O 1
ATOM 1456 N N . PHE B 1 45 ? 5.969 7.562 -8.93 1 97.81 45 PHE B N 1
ATOM 1457 C CA . PHE B 1 45 ? 7.18 8.289 -8.555 1 97.81 45 PHE B CA 1
ATOM 1458 C C . PHE B 1 45 ? 6.969 9.789 -8.68 1 97.81 45 PHE B C 1
ATOM 1460 O O . PHE B 1 45 ? 7.426 10.555 -7.824 1 97.81 45 PHE B O 1
ATOM 1467 N N . PRO B 1 46 ? 6.227 10.266 -9.688 1 96.75 46 PRO B N 1
ATOM 1468 C CA . PRO B 1 46 ? 6.027 11.719 -9.773 1 96.75 46 PRO B CA 1
ATOM 1469 C C . PRO B 1 46 ? 5.281 12.281 -8.562 1 96.75 46 PRO B C 1
ATOM 1471 O O . PRO B 1 46 ? 5.445 13.453 -8.227 1 96.75 46 PRO B O 1
ATOM 1474 N N . GLY B 1 47 ? 4.582 11.414 -7.906 1 97 47 GLY B N 1
ATOM 1475 C CA . GLY B 1 47 ? 3.744 11.922 -6.828 1 97 47 GLY B CA 1
ATOM 1476 C C . GLY B 1 47 ? 4.254 11.547 -5.449 1 97 47 GLY B C 1
ATOM 1477 O O . GLY B 1 47 ? 3.959 12.227 -4.465 1 97 47 GLY B O 1
ATOM 1478 N N . HIS B 1 48 ? 5.09 10.32 -5.281 1 96.62 48 HIS B N 1
ATOM 1479 C CA . HIS B 1 48 ? 5.543 9.812 -3.994 1 96.62 48 HIS B CA 1
ATOM 1480 C C . HIS B 1 48 ? 6.828 10.5 -3.549 1 96.62 48 HIS B C 1
ATOM 1482 O O . HIS B 1 48 ? 7.559 9.969 -2.707 1 96.62 48 HIS B O 1
ATOM 1488 N N . PHE B 1 49 ? 7.129 11.375 -3.99 1 96.44 49 PHE B N 1
ATOM 1489 C CA . PHE B 1 49 ? 7.711 12.664 -3.633 1 96.44 49 PHE B CA 1
ATOM 1490 C C . PHE B 1 49 ? 8.422 13.289 -4.828 1 96.44 49 PHE B C 1
ATOM 1492 O O . PHE B 1 49 ? 9.461 12.797 -5.266 1 96.44 49 PHE B O 1
ATOM 1499 N N . PRO B 1 50 ? 7.926 14.211 -5.273 1 95.75 50 PRO B N 1
ATOM 1500 C CA . PRO B 1 50 ? 8.617 14.883 -6.371 1 95.75 50 PRO B CA 1
ATOM 1501 C C . PRO B 1 50 ? 10.078 15.203 -6.047 1 95.75 50 PRO B C 1
ATOM 1503 O O . PRO B 1 50 ? 10.367 15.766 -4.984 1 95.75 50 PRO B O 1
ATOM 1506 N N . GLY B 1 51 ? 10.984 14.766 -6.887 1 95 51 GLY B N 1
ATOM 1507 C CA . GLY B 1 51 ? 12.398 15.055 -6.695 1 95 51 GLY B CA 1
ATOM 1508 C C . GLY B 1 51 ? 13.094 14.055 -5.789 1 95 51 GLY B C 1
ATOM 1509 O O . GLY B 1 51 ? 14.305 14.133 -5.586 1 95 51 GLY B O 1
ATOM 1510 N N . TYR B 1 52 ? 12.461 13.141 -5.191 1 96.44 52 TYR B N 1
ATOM 1511 C CA . TYR B 1 52 ? 12.984 12.109 -4.305 1 96.44 52 TYR B CA 1
ATOM 1512 C C . TYR B 1 52 ? 12.32 10.766 -4.578 1 96.44 52 TYR B C 1
ATOM 1514 O O . TYR B 1 52 ? 11.445 10.336 -3.824 1 96.44 52 TYR B O 1
ATOM 1522 N N . PRO B 1 53 ? 12.797 10.141 -5.668 1 97.69 53 PRO B N 1
ATOM 1523 C CA . PRO B 1 53 ? 12.094 8.938 -6.121 1 97.69 53 PRO B CA 1
ATOM 1524 C C . PRO B 1 53 ? 12.359 7.727 -5.23 1 97.69 53 PRO B C 1
ATOM 1526 O O . PRO B 1 53 ? 13.391 7.062 -5.383 1 97.69 53 PRO B O 1
ATOM 1529 N N . VAL B 1 54 ? 11.453 7.441 -4.371 1 98.12 54 VAL B N 1
ATOM 1530 C CA . VAL B 1 54 ? 11.445 6.254 -3.52 1 98.12 54 VAL B CA 1
ATOM 1531 C C . VAL B 1 54 ? 10.133 5.496 -3.699 1 98.12 54 VAL B C 1
ATOM 1533 O O . VAL B 1 54 ? 9.055 6.094 -3.656 1 98.12 54 VAL B O 1
ATOM 1536 N N . MET B 1 55 ? 10.188 4.203 -3.988 1 98.81 55 MET B N 1
ATOM 1537 C CA . MET B 1 55 ? 8.984 3.387 -4.121 1 98.81 55 MET B CA 1
ATOM 1538 C C . MET B 1 55 ? 8.195 3.357 -2.812 1 98.81 55 MET B C 1
ATOM 1540 O O . MET B 1 55 ? 8.766 3.109 -1.748 1 98.81 55 MET B O 1
ATOM 1544 N N . PRO B 1 56 ? 6.926 3.643 -2.877 1 98.62 56 PRO B N 1
ATOM 1545 C CA . PRO B 1 56 ? 6.156 3.568 -1.634 1 98.62 56 PRO B CA 1
ATOM 1546 C C . PRO B 1 56 ? 6.238 2.199 -0.966 1 98.62 56 PRO B C 1
ATOM 1548 O O . PRO B 1 56 ? 6.074 1.172 -1.631 1 98.62 56 PRO B O 1
ATOM 1551 N N . GLY B 1 57 ? 6.438 2.129 0.302 1 98.69 57 GLY B N 1
ATOM 1552 C CA . GLY B 1 57 ? 6.512 0.874 1.031 1 98.69 57 GLY B CA 1
ATOM 1553 C C . GLY B 1 57 ? 5.281 0.004 0.849 1 98.69 57 GLY B C 1
ATOM 1554 O O . GLY B 1 57 ? 5.395 -1.215 0.702 1 98.69 57 GLY B O 1
ATOM 1555 N N . VAL B 1 58 ? 4.133 0.566 0.805 1 98.88 58 VAL B N 1
ATOM 1556 C CA . VAL B 1 58 ? 2.883 -0.175 0.671 1 98.88 58 VAL B CA 1
ATOM 1557 C C . VAL B 1 58 ? 2.852 -0.899 -0.672 1 98.88 58 VAL B C 1
ATOM 1559 O O . VAL B 1 58 ? 2.254 -1.971 -0.793 1 98.88 58 VAL B O 1
ATOM 1562 N N . LEU B 1 59 ? 3.484 -0.316 -1.698 1 98.81 59 LEU B N 1
ATOM 1563 C CA . LEU B 1 59 ? 3.496 -0.972 -3.002 1 98.81 59 LEU B CA 1
ATOM 1564 C C . LEU B 1 59 ? 4.504 -2.115 -3.023 1 98.81 59 LEU B C 1
ATOM 1566 O O . LEU B 1 59 ? 4.328 -3.092 -3.756 1 98.81 59 LEU B O 1
ATOM 1570 N N . VAL B 1 60 ? 5.551 -2.016 -2.225 1 98.94 60 VAL B N 1
ATOM 1571 C CA . VAL B 1 60 ? 6.418 -3.174 -2.033 1 98.94 60 VAL B CA 1
ATOM 1572 C C . VAL B 1 60 ? 5.617 -4.324 -1.428 1 98.94 60 VAL B C 1
ATOM 1574 O O . VAL B 1 60 ? 5.703 -5.461 -1.896 1 98.94 60 VAL B O 1
ATOM 1577 N N . ILE B 1 61 ? 4.773 -4.027 -0.437 1 98.94 61 ILE B N 1
ATOM 1578 C CA . ILE B 1 61 ? 3.91 -5.023 0.189 1 98.94 61 ILE B CA 1
ATOM 1579 C C . ILE B 1 61 ?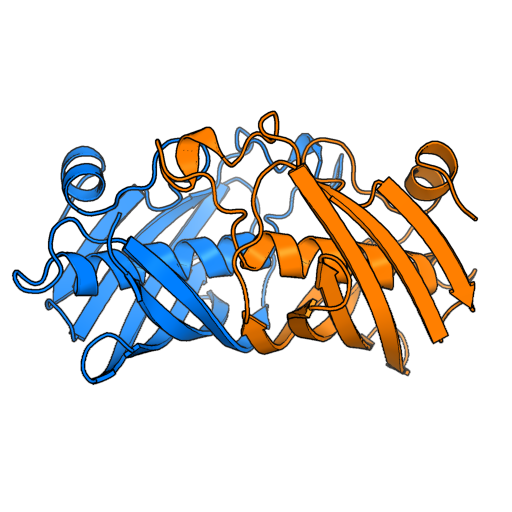 2.977 -5.625 -0.857 1 98.94 61 ILE B C 1
ATOM 1581 O O . ILE B 1 61 ? 2.777 -6.844 -0.893 1 98.94 61 ILE B O 1
ATOM 1585 N N . GLU B 1 62 ? 2.414 -4.766 -1.68 1 98.88 62 GLU B N 1
ATOM 1586 C CA . GLU B 1 62 ? 1.516 -5.242 -2.729 1 98.88 62 GLU B CA 1
ATOM 1587 C C . GLU B 1 62 ? 2.234 -6.191 -3.682 1 98.88 62 GLU B C 1
ATOM 1589 O O . GLU B 1 62 ? 1.684 -7.227 -4.07 1 98.88 62 GLU B O 1
ATOM 1594 N N . ALA B 1 63 ? 3.443 -5.809 -4.094 1 98.94 63 ALA B N 1
ATOM 1595 C CA . ALA B 1 63 ? 4.223 -6.684 -4.969 1 98.94 63 ALA B CA 1
ATOM 1596 C C . ALA B 1 63 ? 4.445 -8.047 -4.324 1 98.94 63 ALA B C 1
ATOM 1598 O O . ALA B 1 63 ? 4.312 -9.078 -4.984 1 98.94 63 ALA B O 1
ATOM 1599 N N . MET B 1 64 ? 4.723 -8.047 -3.064 1 98.94 64 MET B N 1
ATOM 1600 C CA . MET B 1 64 ? 4.891 -9.289 -2.312 1 98.94 64 MET B CA 1
ATOM 1601 C C . MET B 1 64 ? 3.613 -10.117 -2.334 1 98.94 64 MET B C 1
ATOM 1603 O O . MET B 1 64 ? 3.656 -11.328 -2.551 1 98.94 64 MET B O 1
ATOM 1607 N N . ALA B 1 65 ? 2.527 -9.445 -2.088 1 98.88 65 ALA B N 1
ATOM 1608 C CA . ALA B 1 65 ? 1.233 -10.125 -2.076 1 98.88 65 ALA B CA 1
ATOM 1609 C C . ALA B 1 65 ? 0.931 -10.75 -3.434 1 98.88 65 ALA B C 1
ATOM 1611 O O . ALA B 1 65 ? 0.458 -11.891 -3.506 1 98.88 65 ALA B O 1
ATOM 1612 N N . GLN B 1 66 ? 1.22 -10.008 -4.477 1 98.88 66 GLN B N 1
ATOM 1613 C CA . GLN B 1 66 ? 0.952 -10.516 -5.82 1 98.88 66 GLN B CA 1
ATOM 1614 C C . GLN B 1 66 ? 1.809 -11.742 -6.129 1 98.88 66 GLN B C 1
ATOM 1616 O O . GLN B 1 66 ? 1.323 -12.719 -6.707 1 98.88 66 GLN B O 1
ATOM 1621 N N . VAL B 1 67 ? 3.086 -11.711 -5.734 1 98.94 67 VAL B N 1
ATOM 1622 C CA . VAL B 1 67 ? 3.945 -12.867 -5.926 1 98.94 67 VAL B CA 1
ATOM 1623 C C . VAL B 1 67 ? 3.365 -14.07 -5.18 1 98.94 67 VAL B C 1
ATOM 1625 O O . VAL B 1 67 ? 3.246 -15.164 -5.746 1 98.94 67 VAL B O 1
ATOM 1628 N N . GLY B 1 68 ? 2.961 -13.906 -3.967 1 98.81 68 GLY B N 1
ATOM 1629 C CA . GLY B 1 68 ? 2.348 -14.984 -3.201 1 98.81 68 GLY B CA 1
ATOM 1630 C C . GLY B 1 68 ? 1.079 -15.516 -3.838 1 98.81 68 GLY B C 1
ATOM 1631 O O . GLY B 1 68 ? 0.833 -16.719 -3.818 1 98.81 68 GLY B O 1
ATOM 1632 N N . ALA B 1 69 ? 0.283 -14.609 -4.383 1 98.69 69 ALA B N 1
ATOM 1633 C CA . ALA B 1 69 ? -0.99 -14.984 -4.992 1 98.69 69 ALA B CA 1
ATOM 1634 C C . ALA B 1 69 ? -0.777 -15.93 -6.172 1 98.69 69 ALA B C 1
ATOM 1636 O O . ALA B 1 69 ? -1.628 -16.781 -6.457 1 98.69 69 ALA B O 1
ATOM 1637 N N . VAL B 1 70 ? 0.363 -15.789 -6.844 1 98.75 70 VAL B N 1
ATOM 1638 C CA . VAL B 1 70 ? 0.641 -16.688 -7.965 1 98.75 70 VAL B CA 1
ATOM 1639 C C . VAL B 1 70 ? 0.648 -18.125 -7.484 1 98.75 70 VAL B C 1
ATOM 1641 O O . VAL B 1 70 ? 0.042 -19 -8.109 1 98.75 70 VAL B O 1
ATOM 1644 N N . ALA B 1 71 ? 1.299 -18.406 -6.328 1 98.19 71 ALA B N 1
ATOM 1645 C CA . ALA B 1 71 ? 1.386 -19.766 -5.805 1 98.19 71 ALA B CA 1
ATOM 1646 C C . ALA B 1 71 ? 0.008 -20.297 -5.414 1 98.19 71 ALA B C 1
ATOM 1648 O O . ALA B 1 71 ? -0.27 -21.484 -5.559 1 98.19 71 ALA B O 1
ATOM 1649 N N . ILE B 1 72 ? -0.817 -19.422 -4.934 1 98.44 72 ILE B N 1
ATOM 1650 C CA . ILE B 1 72 ? -2.123 -19.812 -4.418 1 98.44 72 ILE B CA 1
ATOM 1651 C C . ILE B 1 72 ? -3.096 -20.016 -5.578 1 98.44 72 ILE B C 1
ATOM 1653 O O . ILE B 1 72 ? -3.738 -21.062 -5.684 1 98.44 72 ILE B O 1
ATOM 1657 N N . LEU B 1 73 ? -3.156 -19.078 -6.52 1 98.19 73 LEU B N 1
ATOM 1658 C CA . LEU B 1 73 ? -4.16 -19.078 -7.582 1 98.19 73 LEU B CA 1
ATOM 1659 C C . LEU B 1 73 ? -3.777 -20.031 -8.703 1 98.19 73 LEU B C 1
ATOM 1661 O O . LEU B 1 73 ? -4.562 -20.25 -9.625 1 98.19 73 LEU B O 1
ATOM 1665 N N . SER B 1 74 ? -2.584 -20.531 -8.602 1 98.06 74 SER B N 1
ATOM 1666 C CA . SER B 1 74 ? -2.174 -21.578 -9.531 1 98.06 74 SER B CA 1
ATOM 1667 C C . SER B 1 74 ? -2.779 -22.922 -9.148 1 98.06 74 SER B C 1
ATOM 1669 O O . SER B 1 74 ? -2.768 -23.875 -9.945 1 98.06 74 SER B 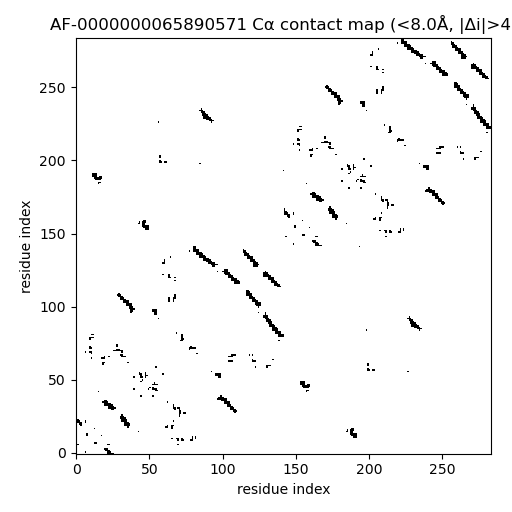O 1
ATOM 1671 N N . MET B 1 75 ? -3.209 -23.016 -7.891 1 97.69 75 MET B N 1
ATOM 1672 C CA . MET B 1 75 ? -3.885 -24.234 -7.469 1 97.69 75 MET B CA 1
ATOM 1673 C C . MET B 1 75 ? -5.23 -24.375 -8.164 1 97.69 75 MET B C 1
ATOM 1675 O O . MET B 1 75 ? -6.02 -23.438 -8.211 1 97.69 75 MET B O 1
ATOM 1679 N N . PRO B 1 76 ? -5.566 -25.562 -8.617 1 97.5 76 PRO B N 1
ATOM 1680 C CA . PRO B 1 76 ? -6.809 -25.75 -9.367 1 97.5 76 PRO B CA 1
ATOM 1681 C C . PRO B 1 76 ? -8.039 -25.281 -8.602 1 97.5 76 PRO B C 1
ATOM 1683 O O . PRO B 1 76 ? -8.953 -24.703 -9.188 1 97.5 76 PRO B O 1
ATOM 1686 N N . ALA B 1 77 ? -8.078 -25.453 -7.32 1 97 77 ALA B N 1
ATOM 1687 C CA . ALA B 1 77 ? -9.234 -25.125 -6.488 1 97 77 ALA B CA 1
ATOM 1688 C C . ALA B 1 77 ? -9.477 -23.609 -6.457 1 97 77 ALA B C 1
ATOM 1690 O O . ALA B 1 77 ? -10.578 -23.172 -6.152 1 97 77 ALA B O 1
ATOM 1691 N N . TYR B 1 78 ? -8.453 -22.828 -6.82 1 97.81 78 TYR B N 1
ATOM 1692 C CA . TYR B 1 78 ? -8.57 -21.375 -6.672 1 97.81 78 TYR B CA 1
ATOM 1693 C C . TYR B 1 78 ? -8.359 -20.672 -8.008 1 97.81 78 TYR B C 1
ATOM 1695 O O . TYR B 1 78 ? -8.297 -19.438 -8.062 1 97.81 78 TYR B O 1
ATOM 1703 N N . ALA B 1 79 ? -8.234 -21.438 -9.078 1 97.06 79 ALA B N 1
ATOM 1704 C CA . ALA B 1 79 ? -8 -20.859 -10.398 1 97.06 79 ALA B CA 1
ATOM 1705 C C . ALA B 1 79 ? -9.141 -19.922 -10.797 1 97.06 79 ALA B C 1
ATOM 1707 O O . ALA B 1 79 ? -10.312 -20.266 -10.656 1 97.06 79 ALA B O 1
ATOM 1708 N N . GLY B 1 80 ? -8.75 -18.719 -11.211 1 96.19 80 GLY B N 1
ATOM 1709 C CA . GLY B 1 80 ? -9.75 -17.781 -11.711 1 96.19 80 GLY B CA 1
ATOM 1710 C C . GLY B 1 80 ? -10.336 -16.906 -10.625 1 96.19 80 GLY B C 1
ATOM 1711 O O . GLY B 1 80 ? -11.109 -15.992 -10.906 1 96.19 80 GLY B O 1
ATOM 1712 N N . ARG B 1 81 ? -9.969 -17.156 -9.391 1 97.06 81 ARG B N 1
ATOM 1713 C CA . ARG B 1 81 ? -10.477 -16.375 -8.266 1 97.06 81 ARG B CA 1
ATOM 1714 C C . ARG B 1 81 ? -9.586 -15.172 -7.988 1 97.06 81 ARG B C 1
ATOM 1716 O O . ARG B 1 81 ? -8.664 -14.883 -8.758 1 97.06 81 ARG B O 1
ATOM 1723 N N . ILE B 1 82 ? -9.992 -14.391 -6.973 1 97 82 ILE B N 1
ATOM 1724 C CA . ILE B 1 82 ? -9.188 -13.242 -6.578 1 97 82 ILE B CA 1
ATOM 1725 C C . ILE B 1 82 ? -8.758 -13.391 -5.121 1 97 82 ILE B C 1
ATOM 1727 O O . ILE B 1 82 ? -9.469 -13.992 -4.316 1 97 82 ILE B O 1
ATOM 1731 N N . ALA B 1 83 ? -7.629 -12.883 -4.844 1 97.5 83 ALA B N 1
ATOM 1732 C CA . ALA B 1 83 ? -7.141 -12.805 -3.469 1 97.5 83 ALA B CA 1
ATOM 1733 C C . ALA B 1 83 ? -7.188 -11.367 -2.947 1 97.5 83 ALA B C 1
ATOM 1735 O O . ALA B 1 83 ? -6.691 -10.445 -3.6 1 97.5 83 ALA B O 1
ATOM 1736 N N . LEU B 1 84 ? -7.785 -11.18 -1.797 1 97.5 84 LEU B N 1
ATOM 1737 C CA . LEU B 1 84 ? -7.902 -9.883 -1.149 1 97.5 84 LEU B CA 1
ATOM 1738 C C . LEU B 1 84 ? -7.117 -9.852 0.157 1 97.5 84 LEU B C 1
ATOM 1740 O O . LEU B 1 84 ? -7.047 -10.859 0.867 1 97.5 84 LEU B O 1
ATOM 1744 N N . PHE B 1 85 ? -6.594 -8.68 0.509 1 97.75 85 PHE B N 1
ATOM 1745 C CA . PHE B 1 85 ? -5.91 -8.516 1.788 1 97.75 85 PHE B CA 1
ATOM 1746 C C . PHE B 1 85 ? -6.895 -8.648 2.945 1 97.75 85 PHE B C 1
ATOM 1748 O O . PHE B 1 85 ? -7.945 -8 2.951 1 97.75 85 PHE B O 1
ATOM 1755 N N . ALA B 1 86 ? -6.512 -9.414 3.865 1 98.44 86 ALA B N 1
ATOM 1756 C CA . ALA B 1 86 ? -7.273 -9.484 5.109 1 98.44 86 ALA B CA 1
ATOM 1757 C C . ALA B 1 86 ? -6.531 -8.789 6.246 1 98.44 86 ALA B C 1
ATOM 1759 O O . ALA B 1 86 ? -7.152 -8.266 7.176 1 98.44 86 ALA B O 1
ATOM 1760 N N . GLY B 1 87 ? -5.2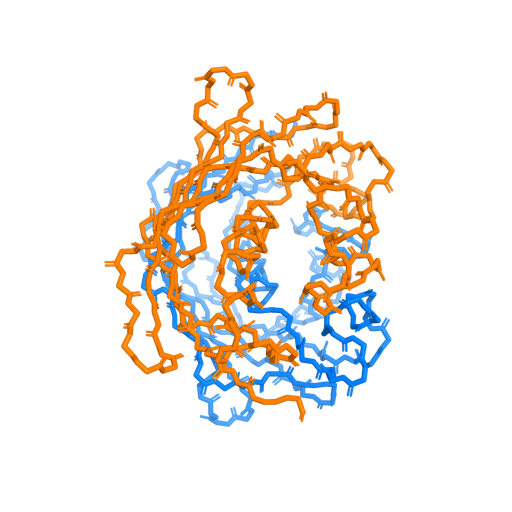03 -8.812 6.152 1 98.88 87 GLY B N 1
ATOM 1761 C CA . GLY B 1 87 ? -4.406 -8.172 7.188 1 98.88 87 GLY B CA 1
ATOM 1762 C C . GLY B 1 87 ? -2.924 -8.141 6.863 1 98.88 87 GLY B C 1
ATOM 1763 O O . GLY B 1 87 ? -2.471 -8.82 5.938 1 98.88 87 GLY B O 1
ATOM 1764 N N . ILE B 1 88 ? -2.197 -7.355 7.527 1 98.94 88 ILE B N 1
ATOM 1765 C CA . ILE B 1 88 ? -0.746 -7.234 7.465 1 98.94 88 ILE B CA 1
ATOM 1766 C C . ILE B 1 88 ? -0.174 -7.148 8.883 1 98.94 88 ILE B C 1
ATOM 1768 O O . ILE B 1 88 ? -0.607 -6.316 9.68 1 98.94 88 ILE B O 1
ATOM 1772 N N . ASP B 1 89 ? 0.796 -7.973 9.172 1 98.88 89 ASP B N 1
ATOM 1773 C CA . ASP B 1 89 ? 1.472 -7.949 10.461 1 98.88 89 ASP B CA 1
ATOM 1774 C C . ASP B 1 89 ? 2.988 -7.906 10.289 1 98.88 89 ASP B C 1
ATOM 1776 O O . ASP B 1 89 ? 3.523 -8.43 9.312 1 98.88 89 ASP B O 1
ATOM 1780 N N . LYS B 1 90 ? 3.65 -7.234 11.141 1 98.88 90 LYS B N 1
ATOM 1781 C CA . LYS B 1 90 ? 5.102 -7.266 11.289 1 98.88 90 LYS B CA 1
ATOM 1782 C C . LYS B 1 90 ? 5.793 -6.82 10 1 98.88 90 LYS B C 1
ATOM 1784 O O . LYS B 1 90 ? 6.812 -7.391 9.609 1 98.88 90 LYS B O 1
ATOM 1789 N N . ALA B 1 91 ? 5.141 -5.945 9.297 1 98.94 91 ALA B N 1
ATOM 1790 C CA . ALA B 1 91 ? 5.844 -5.367 8.156 1 98.94 91 ALA B CA 1
ATOM 1791 C C . ALA B 1 91 ? 6.973 -4.44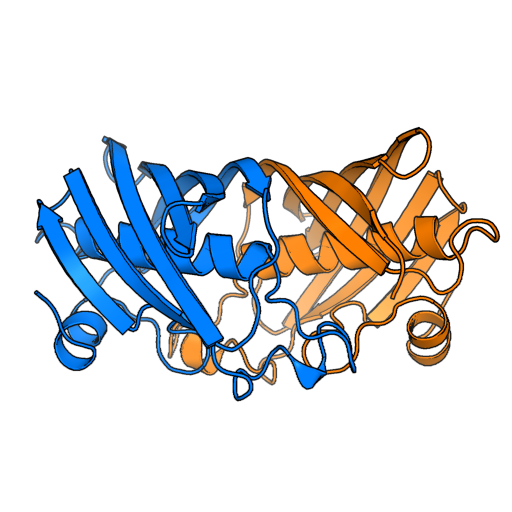9 8.617 1 98.94 91 ALA B C 1
ATOM 1793 O O . ALA B 1 91 ? 6.793 -3.646 9.531 1 98.94 91 ALA B O 1
ATOM 1794 N N . ARG B 1 92 ? 8.094 -4.613 8.078 1 98.94 92 ARG B N 1
ATOM 1795 C CA . ARG B 1 92 ? 9.258 -3.756 8.312 1 98.94 92 ARG B CA 1
ATOM 1796 C C . ARG B 1 92 ? 9.906 -3.344 6.992 1 98.94 92 ARG B C 1
ATOM 1798 O O . ARG B 1 92 ? 10.062 -4.164 6.086 1 98.94 92 ARG B O 1
ATOM 1805 N N . PHE B 1 93 ? 10.211 -2.092 6.895 1 98.81 93 PHE B N 1
ATOM 1806 C CA . PHE B 1 93 ? 10.906 -1.526 5.746 1 98.81 93 PHE B CA 1
ATOM 1807 C C . PHE B 1 93 ? 12.328 -1.118 6.121 1 98.81 93 PHE B C 1
ATOM 1809 O O . PHE B 1 93 ? 12.523 -0.193 6.91 1 98.81 93 PHE B O 1
ATOM 1816 N N . ARG B 1 94 ? 13.273 -1.723 5.449 1 98.19 94 ARG B N 1
ATOM 1817 C CA . ARG B 1 94 ? 14.633 -1.651 5.977 1 98.19 94 ARG B CA 1
ATOM 1818 C C . ARG B 1 94 ? 15.539 -0.849 5.047 1 98.19 94 ARG B C 1
ATOM 1820 O O . ARG B 1 94 ? 16.609 -0.388 5.457 1 98.19 94 ARG B O 1
ATOM 1827 N N . ARG B 1 95 ? 15.141 -0.778 3.867 1 97.25 95 ARG B N 1
ATOM 1828 C CA . ARG B 1 95 ? 15.891 0.039 2.92 1 97.25 95 ARG B CA 1
ATOM 1829 C C . ARG B 1 95 ? 14.969 0.645 1.868 1 97.25 95 ARG B C 1
ATOM 1831 O O . ARG B 1 95 ? 13.977 0.025 1.472 1 97.25 95 ARG B O 1
ATOM 1838 N N . GLN B 1 96 ? 15.398 1.815 1.408 1 98 96 GLN B N 1
ATOM 1839 C CA . GLN B 1 96 ? 14.641 2.461 0.339 1 98 96 GLN B CA 1
ATOM 1840 C C . GLN B 1 96 ? 14.82 1.722 -0.984 1 98 96 GLN B C 1
ATOM 1842 O O . GLN B 1 96 ? 15.906 1.226 -1.282 1 98 96 GLN B O 1
ATOM 1847 N N . VAL B 1 97 ? 13.766 1.604 -1.708 1 98.88 97 VAL B N 1
ATOM 1848 C CA . VAL B 1 97 ? 13.781 1.04 -3.055 1 98.88 97 VAL B CA 1
ATOM 1849 C C . VAL B 1 97 ? 13.656 2.16 -4.086 1 98.88 97 VAL B C 1
ATOM 1851 O O . VAL B 1 97 ? 12.727 2.975 -4.016 1 98.88 97 VAL B O 1
ATOM 1854 N N . VAL B 1 98 ? 14.609 2.229 -5.02 1 98.75 98 VAL B N 1
ATOM 1855 C CA . VAL B 1 98 ? 14.68 3.357 -5.938 1 98.75 98 VAL B CA 1
ATOM 1856 C C . VAL B 1 98 ? 14.75 2.85 -7.375 1 98.75 98 VAL B C 1
ATOM 1858 O O . VAL B 1 98 ? 15.016 1.668 -7.609 1 98.75 98 VAL B O 1
ATOM 1861 N N . PRO B 1 99 ? 14.398 3.773 -8.352 1 98.75 99 PRO B N 1
ATOM 1862 C CA . PRO B 1 99 ? 14.5 3.352 -9.75 1 98.75 99 PRO B CA 1
ATOM 1863 C C . PRO B 1 99 ? 15.859 2.729 -10.07 1 98.75 99 PRO B C 1
ATOM 1865 O O . PRO B 1 99 ? 16.906 3.264 -9.68 1 98.75 99 PRO B O 1
ATOM 1868 N N . GLY B 1 100 ? 15.805 1.651 -10.789 1 98.81 100 GLY B N 1
ATOM 1869 C CA . GLY B 1 100 ? 17.016 0.915 -11.102 1 98.81 100 GLY B CA 1
ATOM 1870 C C . GLY B 1 100 ? 17.203 -0.33 -10.258 1 98.81 100 GLY B C 1
ATOM 1871 O O . GLY B 1 100 ? 17.953 -1.23 -10.617 1 98.81 100 GLY B O 1
ATOM 1872 N N . ASP B 1 101 ? 16.484 -0.384 -9.156 1 98.88 101 ASP B N 1
ATOM 1873 C CA . ASP B 1 101 ? 16.531 -1.562 -8.297 1 98.88 101 ASP B CA 1
ATOM 1874 C C . ASP B 1 101 ? 15.727 -2.709 -8.891 1 98.88 101 ASP B C 1
ATOM 1876 O O . ASP B 1 101 ? 14.805 -2.48 -9.68 1 98.88 101 ASP B O 1
ATOM 1880 N N . THR B 1 102 ? 16.094 -3.898 -8.57 1 98.94 102 THR B N 1
ATOM 1881 C CA . THR B 1 102 ? 15.297 -5.105 -8.781 1 98.94 102 THR B CA 1
ATOM 1882 C C . THR B 1 102 ? 14.922 -5.75 -7.445 1 98.94 102 THR B C 1
ATOM 1884 O O . THR B 1 102 ? 15.797 -6.062 -6.637 1 98.94 102 THR B O 1
ATOM 1887 N N . LEU B 1 103 ? 13.641 -5.918 -7.234 1 98.94 103 LEU B N 1
ATOM 1888 C CA . LEU B 1 103 ? 13.188 -6.633 -6.051 1 98.94 103 LEU B CA 1
ATOM 1889 C C . LEU B 1 103 ? 13.094 -8.133 -6.324 1 98.94 103 LEU B C 1
ATOM 1891 O O . LEU B 1 103 ? 12.336 -8.562 -7.191 1 98.94 103 LEU B O 1
ATOM 1895 N N . ARG B 1 104 ? 13.883 -8.852 -5.652 1 98.94 104 ARG B N 1
ATOM 1896 C CA . ARG B 1 104 ? 13.656 -10.289 -5.547 1 98.94 104 ARG B CA 1
ATOM 1897 C C . ARG B 1 104 ? 12.75 -10.617 -4.363 1 98.94 104 ARG B C 1
ATOM 1899 O O . ARG B 1 104 ? 13.102 -10.344 -3.213 1 98.94 104 ARG B O 1
ATOM 1906 N N . ILE B 1 105 ? 11.672 -11.25 -4.676 1 98.94 105 ILE B N 1
ATOM 1907 C CA . ILE B 1 105 ? 10.633 -11.43 -3.67 1 98.94 105 ILE B CA 1
ATOM 1908 C C . ILE B 1 105 ? 10.438 -12.922 -3.389 1 98.94 105 ILE B C 1
ATOM 1910 O O . ILE B 1 105 ? 10.258 -13.719 -4.312 1 98.94 105 ILE B O 1
ATOM 1914 N N . GLU B 1 106 ? 10.523 -13.234 -2.17 1 98.94 106 GLU B N 1
ATOM 1915 C CA . GLU B 1 106 ? 10.312 -14.602 -1.713 1 98.94 106 GLU B CA 1
ATOM 1916 C C . GLU B 1 106 ? 9.102 -14.695 -0.794 1 98.94 106 GLU B C 1
ATOM 1918 O O . GLU B 1 106 ? 9.016 -13.977 0.204 1 98.94 106 GLU B O 1
ATOM 1923 N N . VAL B 1 107 ? 8.203 -15.672 -1.15 1 98.94 107 VAL B N 1
ATOM 1924 C CA . VAL B 1 107 ? 7.004 -15.828 -0.339 1 98.94 107 VAL B CA 1
ATOM 1925 C C . VAL B 1 107 ? 6.809 -17.297 0.026 1 98.94 107 VAL B C 1
ATOM 1927 O O . VAL B 1 107 ? 6.918 -18.172 -0.832 1 98.94 107 VAL B O 1
ATOM 1930 N N . GLU B 1 108 ? 6.578 -17.5 1.271 1 98.94 108 GLU B N 1
ATOM 1931 C CA . GLU B 1 108 ? 6.215 -18.812 1.784 1 98.94 108 GLU B CA 1
ATOM 1932 C C . GLU B 1 108 ? 4.797 -18.812 2.35 1 98.94 108 GLU B C 1
ATOM 1934 O O . GLU B 1 108 ? 4.465 -17.984 3.201 1 98.94 108 GLU B O 1
ATOM 1939 N N . VAL B 1 109 ? 4.027 -19.766 1.953 1 98.62 109 VAL B N 1
ATOM 1940 C CA . VAL B 1 109 ? 2.68 -19.922 2.492 1 98.62 109 VAL B CA 1
ATOM 1941 C C . VAL B 1 109 ? 2.738 -20.656 3.83 1 98.62 109 VAL B C 1
ATOM 1943 O O . VAL B 1 109 ? 3.143 -21.828 3.889 1 98.62 109 VAL B O 1
ATOM 1946 N N . LEU B 1 110 ? 2.283 -20.016 4.797 1 98.69 110 LEU B N 1
ATOM 1947 C CA . LEU B 1 110 ? 2.389 -20.578 6.145 1 98.69 110 LEU B CA 1
ATOM 1948 C C . LEU B 1 110 ? 1.163 -21.422 6.48 1 98.69 110 LEU B C 1
ATOM 1950 O O . LEU B 1 110 ? 1.272 -22.422 7.18 1 98.69 110 LEU B O 1
ATOM 1954 N N . LYS B 1 111 ? 0.082 -20.922 6.062 1 98.06 111 LYS B N 1
ATOM 1955 C CA . LYS B 1 111 ? -1.202 -21.562 6.352 1 98.06 111 LYS B CA 1
ATOM 1956 C C . LYS B 1 111 ? -2.221 -21.266 5.254 1 98.06 111 LYS B C 1
ATOM 1958 O O . LYS B 1 111 ? -2.234 -20.172 4.691 1 98.06 111 LYS B O 1
ATOM 1963 N N . LEU B 1 112 ? -3.064 -22.25 4.996 1 97.38 112 LEU B N 1
ATOM 1964 C CA . LEU B 1 112 ? -4.199 -22.125 4.086 1 97.38 112 LEU B CA 1
ATOM 1965 C C . LEU B 1 112 ? -5.359 -23.016 4.539 1 97.38 112 LEU B C 1
ATOM 1967 O O . LEU B 1 112 ? -5.277 -24.234 4.48 1 97.38 112 LEU B O 1
ATOM 1971 N N . ARG B 1 113 ? -6.285 -22.391 5.031 1 97.19 113 ARG B N 1
ATOM 1972 C CA . ARG B 1 113 ? -7.488 -23.062 5.504 1 97.19 113 ARG B CA 1
ATOM 1973 C C . ARG B 1 113 ? -8.719 -22.578 4.758 1 97.19 113 ARG B C 1
ATOM 1975 O O . ARG B 1 113 ? -9.25 -21.5 5.062 1 97.19 113 ARG B O 1
ATOM 1982 N N . GLY B 1 114 ? -9.172 -23.469 3.877 1 97 114 GLY B N 1
ATOM 1983 C CA . GLY B 1 114 ? -10.266 -23.016 3.035 1 97 114 GLY B CA 1
ATOM 1984 C C . GLY B 1 114 ? -9.891 -21.844 2.152 1 97 114 GLY B C 1
ATOM 1985 O O . GLY B 1 114 ? -8.992 -21.938 1.322 1 97 114 GLY B O 1
ATOM 1986 N N . THR B 1 115 ? -10.539 -20.672 2.498 1 97.88 115 THR B N 1
ATOM 1987 C CA . THR B 1 115 ? -10.305 -19.5 1.652 1 97.88 115 THR B CA 1
ATOM 1988 C C . THR B 1 115 ? -9.469 -18.453 2.387 1 97.88 115 THR B C 1
ATOM 1990 O O . THR B 1 115 ? -9.305 -17.328 1.905 1 97.88 115 THR B O 1
ATOM 1993 N N . ILE B 1 116 ? -9.008 -18.828 3.529 1 98.31 116 ILE B N 1
ATOM 1994 C CA . ILE B 1 116 ? -8.211 -17.906 4.312 1 98.31 116 ILE B CA 1
ATOM 1995 C C . ILE B 1 116 ? -6.777 -18.422 4.434 1 98.31 116 ILE B C 1
ATOM 1997 O O . ILE B 1 116 ? -6.566 -19.625 4.664 1 98.31 116 ILE B O 1
ATOM 2001 N N . GLY B 1 117 ? -5.871 -17.547 4.301 1 98.44 117 GLY B N 1
ATOM 2002 C CA . GLY B 1 117 ? -4.488 -17.984 4.41 1 98.44 117 GLY B CA 1
ATOM 2003 C C . GLY B 1 117 ? -3.564 -16.906 4.957 1 98.44 117 GLY B C 1
ATOM 2004 O O . GLY B 1 117 ? -3.996 -15.789 5.215 1 98.44 117 GLY B O 1
ATOM 2005 N N . LYS B 1 118 ? -2.318 -17.375 5.199 1 98.75 118 LYS B N 1
ATOM 2006 C CA . LYS B 1 118 ? -1.24 -16.531 5.699 1 98.75 118 LYS B CA 1
ATOM 2007 C C . LYS B 1 118 ? 0.085 -16.875 5.023 1 98.75 118 LYS B C 1
ATOM 2009 O O . LYS B 1 118 ? 0.387 -18.047 4.793 1 98.75 118 LYS B O 1
ATOM 2014 N N . SER B 1 119 ? 0.818 -15.844 4.746 1 98.88 119 SER B N 1
ATOM 2015 C CA . SER B 1 119 ? 2.129 -16.047 4.137 1 98.88 119 SER B CA 1
ATOM 2016 C C . SER B 1 119 ? 3.182 -15.148 4.781 1 98.88 119 SER B C 1
ATOM 2018 O O . SER B 1 119 ? 2.852 -14.109 5.363 1 98.88 119 SER B O 1
ATOM 2020 N N . MET B 1 120 ? 4.398 -15.602 4.711 1 98.94 120 MET B N 1
ATOM 2021 C CA . MET B 1 120 ? 5.566 -14.781 5.012 1 98.94 120 MET B CA 1
ATOM 2022 C C . MET B 1 120 ? 6.25 -14.32 3.73 1 98.94 120 MET B C 1
ATOM 2024 O O . MET B 1 120 ? 6.574 -15.133 2.863 1 98.94 120 MET B O 1
ATOM 2028 N N . ALA B 1 121 ? 6.441 -13.047 3.582 1 98.94 121 ALA B N 1
ATOM 2029 C CA . ALA B 1 121 ? 7.035 -12.492 2.369 1 98.94 121 ALA B CA 1
ATOM 2030 C C . ALA B 1 121 ? 8.273 -11.656 2.699 1 98.94 121 ALA B C 1
ATOM 2032 O O . ALA B 1 121 ? 8.289 -10.93 3.693 1 98.94 121 ALA B O 1
ATOM 2033 N N . ARG B 1 122 ? 9.266 -11.75 1.872 1 98.94 122 ARG B N 1
ATOM 2034 C CA . ARG B 1 122 ? 10.5 -10.977 1.96 1 98.94 122 ARG B CA 1
ATOM 2035 C C . ARG B 1 122 ? 10.922 -10.461 0.589 1 98.94 122 ARG B C 1
ATOM 2037 O O . ARG B 1 122 ? 10.828 -11.18 -0.407 1 98.94 122 ARG B O 1
ATOM 2044 N N . ALA B 1 123 ? 11.289 -9.234 0.558 1 98.94 123 ALA B N 1
ATOM 2045 C CA . ALA B 1 123 ? 11.797 -8.617 -0.661 1 98.94 123 ALA B CA 1
ATOM 2046 C C . ALA B 1 123 ? 13.242 -8.164 -0.481 1 98.94 123 ALA B C 1
ATOM 2048 O O . ALA B 1 123 ? 13.586 -7.547 0.531 1 98.94 123 ALA B O 1
ATOM 2049 N N . TYR B 1 124 ? 14.039 -8.375 -1.469 1 98.94 124 TYR B N 1
ATOM 2050 C CA . TYR B 1 124 ? 15.469 -8.062 -1.418 1 98.94 124 TYR B CA 1
ATOM 2051 C C . TYR B 1 124 ? 15.875 -7.188 -2.598 1 98.94 124 TYR B C 1
ATOM 2053 O O . TYR B 1 124 ? 15.344 -7.336 -3.701 1 98.94 124 TYR B O 1
ATOM 2061 N N . VAL B 1 125 ? 16.781 -6.305 -2.434 1 98.94 125 VAL B N 1
ATOM 2062 C CA . VAL B 1 125 ? 17.578 -5.672 -3.473 1 98.94 125 VAL B CA 1
ATOM 2063 C C . VAL B 1 125 ? 19.016 -6.191 -3.402 1 98.94 125 VAL B C 1
ATOM 2065 O O . VAL B 1 125 ? 19.734 -5.91 -2.443 1 98.94 125 VAL B O 1
ATOM 2068 N N . GLY B 1 126 ? 19.406 -6.906 -4.402 1 98.25 126 GLY B N 1
ATOM 2069 C CA . GLY B 1 126 ? 20.594 -7.711 -4.184 1 98.25 126 GLY B CA 1
ATOM 2070 C C . GLY B 1 126 ? 20.469 -8.656 -3.002 1 98.25 126 GLY B C 1
ATOM 2071 O O . GLY B 1 126 ? 19.516 -9.422 -2.916 1 98.25 126 GLY B O 1
ATOM 2072 N N . GLU B 1 127 ? 21.391 -8.578 -2.107 1 98.31 127 GLU B N 1
ATOM 2073 C CA . GLU B 1 127 ? 21.359 -9.445 -0.937 1 98.31 127 GLU B CA 1
ATOM 2074 C C . GLU B 1 127 ? 20.781 -8.727 0.276 1 98.31 127 GLU B C 1
ATOM 2076 O O . GLU B 1 127 ? 20.641 -9.32 1.346 1 98.31 127 GLU B O 1
ATOM 2081 N N . GLU B 1 128 ? 20.406 -7.492 0.116 1 98.75 128 GLU B N 1
ATOM 2082 C CA . GLU B 1 128 ? 19.906 -6.695 1.233 1 98.75 128 GLU B CA 1
ATOM 2083 C C . GLU B 1 128 ? 18.406 -6.836 1.384 1 98.75 128 GLU B C 1
ATOM 2085 O O . GLU B 1 128 ? 17.656 -6.66 0.417 1 98.75 128 GLU B O 1
ATOM 2090 N N . LEU B 1 129 ? 17.969 -7.18 2.586 1 98.94 129 LEU B N 1
ATOM 2091 C CA . LEU B 1 129 ? 16.547 -7.238 2.881 1 98.94 129 LEU B CA 1
ATOM 2092 C C . LEU B 1 129 ? 15.938 -5.844 2.871 1 98.94 129 LEU B C 1
ATOM 2094 O O . LEU B 1 129 ? 16.297 -4.996 3.689 1 98.94 129 LEU B O 1
ATOM 2098 N N . ALA B 1 130 ? 15.055 -5.594 1.927 1 98.94 130 ALA B N 1
ATOM 2099 C CA . ALA B 1 130 ? 14.414 -4.289 1.792 1 98.94 130 ALA B CA 1
ATOM 2100 C C . ALA B 1 130 ? 13.133 -4.215 2.623 1 98.94 130 ALA B C 1
ATOM 2102 O O . ALA B 1 130 ? 12.836 -3.184 3.232 1 98.94 130 ALA B O 1
ATOM 2103 N N . ALA B 1 131 ? 12.391 -5.336 2.654 1 98.94 131 ALA B N 1
ATOM 2104 C CA . ALA B 1 131 ? 11.141 -5.371 3.404 1 98.94 131 ALA B CA 1
ATOM 2105 C C . ALA B 1 131 ? 10.734 -6.805 3.725 1 98.94 131 ALA B C 1
ATOM 2107 O O . ALA B 1 131 ? 11.117 -7.738 3.018 1 98.94 131 ALA B O 1
ATOM 2108 N N . GLU B 1 132 ? 9.906 -6.949 4.734 1 98.94 132 GLU B N 1
ATOM 2109 C CA . GLU B 1 132 ? 9.281 -8.219 5.105 1 98.94 132 GLU B CA 1
ATOM 2110 C C . GLU B 1 132 ? 7.918 -7.992 5.75 1 98.94 132 GLU B C 1
ATOM 2112 O O . GLU B 1 132 ? 7.633 -6.902 6.246 1 98.94 132 GLU B O 1
ATOM 2117 N N . ALA B 1 133 ? 7.121 -9.047 5.734 1 98.94 133 ALA B N 1
ATOM 2118 C CA . ALA B 1 133 ? 5.793 -8.93 6.328 1 98.94 133 ALA B CA 1
ATOM 2119 C C . ALA B 1 133 ? 5.098 -10.281 6.387 1 98.94 133 ALA B C 1
ATOM 2121 O O . ALA B 1 133 ? 5.383 -11.172 5.578 1 98.94 133 ALA B O 1
ATOM 2122 N N . GLU B 1 134 ? 4.219 -10.422 7.324 1 98.94 134 GLU B N 1
ATOM 2123 C CA . GLU B 1 134 ? 3.207 -11.477 7.289 1 98.94 134 GLU B CA 1
ATOM 2124 C C . GLU B 1 134 ? 1.909 -10.969 6.668 1 98.94 134 GLU B C 1
ATOM 2126 O O . GLU B 1 134 ? 1.356 -9.961 7.105 1 98.94 134 GLU B O 1
ATOM 2131 N N . LEU B 1 135 ? 1.499 -11.641 5.723 1 98.94 135 LEU B N 1
ATOM 2132 C CA . LEU B 1 135 ? 0.335 -11.211 4.957 1 98.94 135 LEU B CA 1
ATOM 2133 C C . LEU B 1 135 ? -0.828 -12.18 5.145 1 98.94 135 LEU B C 1
ATOM 2135 O O . LEU B 1 135 ? -0.657 -13.391 5.02 1 98.94 135 LEU B O 1
ATOM 2139 N N . MET B 1 136 ? -1.936 -11.648 5.469 1 98.88 136 MET B N 1
ATOM 2140 C CA . MET B 1 136 ? -3.162 -12.438 5.539 1 98.88 136 MET B CA 1
ATOM 2141 C C . MET B 1 136 ? -4.078 -12.125 4.363 1 98.88 136 MET B C 1
ATOM 2143 O O . MET B 1 136 ? -4.227 -10.969 3.975 1 98.88 136 MET B O 1
ATOM 2147 N N . PHE B 1 137 ? -4.715 -13.172 3.848 1 98.69 137 PHE B N 1
ATOM 2148 C CA . PHE B 1 137 ? -5.539 -12.953 2.662 1 98.69 137 PHE B CA 1
ATOM 2149 C C . PHE B 1 137 ? -6.77 -13.852 2.689 1 98.69 137 PHE B C 1
ATOM 2151 O O . PHE B 1 137 ? -6.801 -14.852 3.408 1 98.69 137 PHE B O 1
ATOM 2158 N N . ALA B 1 138 ? -7.719 -13.445 1.939 1 98.38 138 ALA B N 1
ATOM 2159 C CA . ALA B 1 138 ? -8.945 -14.203 1.688 1 98.38 138 ALA B CA 1
ATOM 2160 C C . ALA B 1 138 ? -9.172 -14.398 0.191 1 98.38 138 ALA B C 1
ATOM 2162 O O . ALA B 1 138 ? -9.031 -13.453 -0.592 1 98.38 138 ALA B O 1
ATOM 2163 N N . ILE B 1 139 ? -9.492 -15.578 -0.173 1 98.06 139 ILE B N 1
ATOM 2164 C CA . ILE B 1 139 ? -9.758 -15.891 -1.574 1 98.06 139 ILE B CA 1
ATOM 2165 C C . ILE B 1 139 ? -11.25 -15.75 -1.861 1 98.06 139 ILE B C 1
ATOM 2167 O O . ILE B 1 139 ? -12.078 -16.391 -1.216 1 98.06 139 ILE B O 1
ATOM 2171 N N . GLY B 1 140 ? -11.531 -14.883 -2.77 1 95.12 140 GLY B N 1
ATOM 2172 C CA . GLY B 1 140 ? -12.922 -14.648 -3.131 1 95.12 140 GLY B CA 1
ATOM 2173 C C . GLY B 1 140 ? -13.219 -14.953 -4.586 1 95.12 140 GLY B C 1
ATOM 2174 O O . GLY B 1 140 ? -12.336 -15.398 -5.328 1 95.12 140 GLY B O 1
ATOM 2175 N N . GLN B 1 141 ? -14.547 -14.828 -4.891 1 89.25 141 GLN B N 1
ATOM 2176 C CA . GLN B 1 141 ? -14.992 -15 -6.27 1 89.25 141 GLN B CA 1
ATOM 2177 C C . GLN B 1 141 ? -15.18 -13.656 -6.961 1 89.25 141 GLN B C 1
ATOM 2179 O O . GLN B 1 141 ? -15.422 -12.641 -6.305 1 89.25 141 GLN B O 1
ATOM 2184 N N . LYS B 1 142 ? -14.789 -13.625 -8.281 1 78.31 142 LYS B N 1
ATOM 2185 C CA . LYS B 1 142 ? -15.117 -12.43 -9.047 1 78.31 142 LYS B CA 1
ATOM 2186 C C . LYS B 1 142 ? -16.594 -12.391 -9.406 1 78.31 142 LYS B C 1
ATOM 2188 O O . LYS B 1 142 ? -17.219 -13.43 -9.602 1 78.31 142 LYS B O 1
#

Sequence (284 aa):
MLDINAIQQILPHRYPFLLVDRILEMEEGKRVVGIKNVTANEPFFPGHFPGYPVMPGVLVIEAMAQVGAVAILSMPAYAGRIALFAGIDKARFRRQVVPGDTLRIEVEVLKLRGTIGKSMARAYVGEELAAEAELMFAIGQKMLDINAIQQILPHRYPFLLVDRILEMEEGKRVVGIKNVTANEPFFPGHFPGYPVMPGVLVIEAMAQVGAVAILSMPAYAGRIALFAGIDKARFRRQVVPGDTLRIEVEVLKLRGTIGKSMARAYVGEELAAEAELMFAIGQK

Secondary structure (DSSP, 8-state):
-B-HHHHHHH----TTS----EEEEEETTTEEEEEEE--TT-TTTTTSSTTS----HHHHHHHHHHHHHHHHHTSGGGTT-EEEEEEEEEEEE-S---TT-EEEEEEEEEEEETTEEEEEEEEEETTEEEEEEEEEEEEE--/-B-HHHHHHH----TTS----EEEEEETTTEEEEEEE--TT-TTTTTSSTTS----HHHHHHHHHHHHHHHHHTSGGGTT-EEEEEEEEEEEE-S---TT-EEEEEEEEEEEETTEEEEEEEEEETTEEEEEEEEEEEEE--

Organism: Desulforamulus reducens (strain ATCC BAA-1160 / DSM 100696 / MI-1) (NCBI:txid349161)